Protein AF-A0A3B9UX60-F1 (afdb_monomer)

Nearest PDB structures (foldseek):
  8odt-assembly1_E  TM=1.789E-01  e=9.186E+00  Escherichia coli K-12

Solvent-accessible surface area (backbone atoms only — not comparable to full-atom values): 11419 Å² total; per-residue (Å²): 143,56,67,19,35,55,51,9,43,49,50,28,58,75,45,26,85,63,55,62,66,61,51,48,52,56,50,50,54,52,48,51,72,72,39,85,46,73,65,59,47,51,54,48,51,55,51,49,48,52,50,53,37,50,59,58,69,68,55,85,52,64,50,60,50,36,15,52,40,27,34,70,33,42,44,62,57,43,48,48,50,66,51,70,64,72,96,62,97,46,75,66,53,54,52,51,28,50,45,47,41,53,47,29,45,31,58,15,38,45,31,26,52,49,31,38,73,76,70,31,55,52,56,16,48,45,52,42,51,36,43,54,49,30,76,76,37,98,41,69,69,39,46,52,51,39,55,62,66,43,36,61,26,33,50,54,50,34,52,55,45,49,66,56,31,34,79,74,67,75,50,90,84,74,90,57,93,59,56,70,70,57,32,46,74,77,39,43,62,53,59,40,46,52,47,54,23,61,61,71,73,46,85,70,88,84,77,87,125

pLDDT: mean 83.33, std 12.86, range [29.92, 95.56]

Radius of gyration: 18.1 Å; Cα contacts (8 Å, |Δi|>4): 227; chains: 1; bounding box: 38×42×46 Å

Sequence (209 aa):
MAVGYIFGCLISIILWRFDREKVFYKFNRFIHKKLKSRLWIQCFYIALILIVAYLFYLMKYEELYNALTAFIVIEISNTERKALIPENPDKRHFYDSMSIISSALVYGFIGPLFYILVFNNGIAIAFTLIHYISHSNDFKIFNILEKYLSIVPTIIASIILYIIYIPRNKTIKIDFKGDFFTNMVSRHMLNVYILAAYIESVNFYYHVN

Foldseek 3Di:
DCVLLVLLLVVLVVVLVDDVLVVLLVVLVVLCVVDVDPVVSVVVLVVVLVVQLVVLVPDPDPSPSNSNLNNNQARQRNLLVVLVDDPDDDLQSPLVSLLSNLCCCLRRPQLLVVCCVPPRSSVSNSLNSLVSCVVNDVDPVSVVVNLVSSLVSLVVLLVVLLVLLCVQPVDNDFDQPPDPVVCSNPPVSSSNSSSSCSSVVHDSPPNDD

Structure (mmCIF, N/CA/C/O backbone):
data_AF-A0A3B9UX60-F1
#
_entry.id   AF-A0A3B9UX60-F1
#
loop_
_atom_site.group_PDB
_atom_site.id
_atom_site.type_symbol
_atom_site.label_atom_id
_atom_site.label_alt_id
_atom_site.label_comp_id
_atom_site.label_asym_id
_atom_site.label_entity_id
_atom_site.label_seq_id
_atom_site.pdbx_PDB_ins_code
_atom_site.Cartn_x
_atom_site.Cartn_y
_atom_site.Cartn_z
_atom_site.occupancy
_atom_site.B_iso_or_equiv
_atom_site.auth_seq_id
_atom_site.auth_comp_id
_atom_site.auth_asym_id
_atom_site.auth_atom_id
_atom_site.pdbx_PDB_model_num
ATOM 1 N N . MET A 1 1 ? -0.834 -24.883 6.049 1.00 61.53 1 MET A N 1
ATOM 2 C CA . MET A 1 1 ? -1.085 -23.560 6.650 1.00 61.53 1 MET A CA 1
ATOM 3 C C . MET A 1 1 ? -1.041 -22.496 5.561 1.00 61.53 1 MET A C 1
ATOM 5 O O . MET A 1 1 ? -0.073 -21.761 5.456 1.00 61.53 1 MET A O 1
ATOM 9 N N . ALA A 1 2 ? -2.024 -22.506 4.662 1.00 76.75 2 ALA A N 1
ATOM 10 C CA . ALA A 1 2 ? -2.056 -21.632 3.471 1.00 76.75 2 ALA A CA 1
ATOM 11 C C . ALA A 1 2 ? -3.429 -21.623 2.781 1.00 76.75 2 ALA A C 1
ATOM 13 O O . ALA A 1 2 ? -3.722 -20.748 1.967 1.00 76.75 2 ALA A O 1
ATOM 14 N N . VAL A 1 3 ? -4.269 -22.608 3.108 1.00 89.00 3 VAL A N 1
ATOM 15 C CA . VAL A 1 3 ? -5.586 -22.819 2.506 1.00 89.00 3 VAL A CA 1
ATOM 16 C C . VAL A 1 3 ? -6.480 -21.602 2.741 1.00 89.00 3 VAL A C 1
ATOM 18 O O . VAL A 1 3 ? -7.160 -21.159 1.821 1.00 89.00 3 VAL A O 1
ATOM 21 N N . GLY A 1 4 ? -6.401 -20.992 3.923 1.00 89.00 4 GLY A N 1
ATOM 22 C CA . GLY A 1 4 ? -7.081 -19.755 4.270 1.00 89.00 4 GLY A CA 1
ATOM 23 C C . GLY A 1 4 ? -6.749 -18.620 3.309 1.00 89.00 4 GLY A C 1
ATOM 24 O O . GLY A 1 4 ? -7.667 -18.046 2.735 1.00 89.00 4 GLY A O 1
ATOM 25 N N . TYR A 1 5 ? -5.467 -18.343 3.044 1.00 91.06 5 TYR A N 1
ATOM 26 C CA . TYR A 1 5 ? -5.081 -17.296 2.088 1.00 91.06 5 TYR A CA 1
ATOM 27 C C . TYR A 1 5 ? -5.647 -17.556 0.689 1.00 91.06 5 TYR A C 1
ATOM 29 O O . TYR A 1 5 ? -6.171 -16.636 0.066 1.00 91.06 5 TYR A O 1
ATOM 37 N N . ILE A 1 6 ? -5.607 -18.807 0.215 1.00 89.94 6 ILE A N 1
ATOM 38 C CA . ILE A 1 6 ? -6.176 -19.190 -1.087 1.00 89.94 6 ILE A CA 1
ATOM 39 C C . ILE A 1 6 ? -7.684 -18.913 -1.115 1.00 89.94 6 ILE A C 1
ATOM 41 O O . ILE A 1 6 ? -8.168 -18.277 -2.052 1.00 89.94 6 ILE A O 1
ATOM 45 N N . PHE A 1 7 ? -8.423 -19.328 -0.082 1.00 91.44 7 PHE A N 1
ATOM 46 C CA . PHE A 1 7 ? -9.858 -19.053 0.022 1.00 91.44 7 PHE A CA 1
ATOM 47 C C . PHE A 1 7 ? -10.157 -17.556 0.110 1.00 91.44 7 PHE A C 1
ATOM 49 O O . PHE A 1 7 ? -11.056 -17.078 -0.576 1.00 91.44 7 PHE A O 1
ATOM 56 N N . GLY A 1 8 ? -9.398 -16.798 0.901 1.00 88.81 8 GLY A N 1
ATOM 57 C CA . GLY A 1 8 ? -9.549 -15.347 1.009 1.00 88.81 8 GLY A CA 1
ATOM 58 C C . GLY A 1 8 ? -9.312 -14.633 -0.323 1.00 88.81 8 GLY A C 1
ATOM 59 O O . GLY A 1 8 ? -10.114 -13.786 -0.717 1.00 88.81 8 GLY A O 1
ATOM 60 N N . CYS A 1 9 ? -8.272 -15.028 -1.063 1.00 87.75 9 CYS A N 1
ATOM 61 C CA . CYS A 1 9 ? -8.005 -14.550 -2.420 1.00 87.75 9 CYS A CA 1
ATOM 62 C C . CYS A 1 9 ? -9.139 -14.909 -3.384 1.00 87.75 9 CYS A C 1
ATOM 64 O O . CYS A 1 9 ? -9.603 -14.052 -4.133 1.00 87.75 9 CYS A O 1
ATOM 66 N N . LEU A 1 10 ? -9.621 -16.153 -3.350 1.00 88.81 10 LEU A N 1
ATOM 67 C CA . LEU A 1 10 ? -10.728 -16.598 -4.193 1.00 88.81 10 LEU A CA 1
ATOM 68 C C . LEU A 1 10 ? -11.993 -15.776 -3.917 1.00 88.81 10 LEU A C 1
ATOM 70 O O . LEU A 1 10 ? -12.627 -15.294 -4.851 1.00 88.81 10 LEU A O 1
ATOM 74 N N . ILE A 1 11 ? -12.331 -15.559 -2.643 1.00 86.88 11 ILE A N 1
ATOM 75 C CA . ILE A 1 11 ? -13.466 -14.720 -2.240 1.00 86.88 11 ILE A CA 1
ATOM 76 C C . ILE A 1 11 ? -13.252 -13.274 -2.702 1.00 86.88 11 ILE A C 1
ATOM 78 O O . ILE A 1 11 ? -14.188 -12.663 -3.207 1.00 86.88 11 ILE A O 1
ATOM 82 N N . SER A 1 12 ? -12.035 -12.735 -2.588 1.00 84.25 12 SER A N 1
ATOM 83 C CA . SER A 1 12 ? -11.679 -11.398 -3.085 1.00 84.25 12 SER A CA 1
ATOM 84 C C . SER A 1 12 ? -11.917 -11.265 -4.596 1.00 84.25 12 SER A C 1
ATOM 86 O O . SER A 1 12 ? -12.507 -10.281 -5.044 1.00 84.25 12 SER A O 1
ATOM 88 N N . ILE A 1 13 ? -11.550 -12.286 -5.377 1.00 82.69 13 ILE A N 1
ATOM 89 C CA . ILE A 1 13 ? -11.780 -12.342 -6.828 1.00 82.69 13 ILE A CA 1
ATOM 90 C C . ILE A 1 13 ? -13.274 -12.496 -7.146 1.00 82.69 13 ILE A C 1
ATOM 92 O O . ILE A 1 13 ? -13.796 -11.778 -7.993 1.00 82.69 13 ILE A O 1
ATOM 96 N N . ILE A 1 14 ? -13.998 -13.382 -6.457 1.00 84.44 14 ILE A N 1
ATOM 97 C CA . ILE A 1 14 ? -15.450 -13.558 -6.651 1.00 84.44 14 ILE A CA 1
ATOM 98 C C . ILE A 1 14 ? -16.193 -12.254 -6.335 1.00 84.44 14 ILE A C 1
ATOM 100 O O . ILE A 1 14 ? -17.081 -11.832 -7.077 1.00 84.44 14 ILE A O 1
ATOM 104 N N . LEU A 1 15 ? -15.793 -11.578 -5.259 1.00 82.69 15 LEU A N 1
ATOM 105 C CA . LEU A 1 15 ? -16.338 -10.297 -4.824 1.00 82.69 15 LEU A CA 1
ATOM 106 C C . LEU A 1 15 ? -15.610 -9.103 -5.451 1.00 82.69 15 LEU A C 1
ATOM 108 O O . LEU A 1 15 ? -15.664 -8.009 -4.899 1.00 82.69 15 LEU A O 1
ATOM 112 N N . TRP A 1 16 ? -15.003 -9.253 -6.630 1.00 74.75 16 TRP A N 1
ATOM 113 C CA . TRP A 1 16 ? -14.285 -8.168 -7.310 1.00 74.75 16 TRP A CA 1
ATOM 114 C C . TRP A 1 16 ? -15.108 -6.898 -7.560 1.00 74.75 16 TRP A C 1
ATOM 116 O O . TRP A 1 16 ? -14.558 -5.811 -7.705 1.00 74.75 16 TRP A O 1
ATOM 126 N N . ARG A 1 17 ? -16.442 -7.011 -7.610 1.00 72.56 17 ARG A N 1
ATOM 127 C CA . ARG A 1 17 ? -17.349 -5.858 -7.741 1.00 72.56 17 ARG A CA 1
ATOM 128 C C . ARG A 1 17 ? -17.489 -5.046 -6.449 1.00 72.56 17 ARG A C 1
ATOM 130 O O . ARG A 1 17 ? -18.041 -3.945 -6.491 1.00 72.56 17 ARG A O 1
ATOM 137 N N . PHE A 1 18 ? -17.054 -5.583 -5.313 1.00 80.12 18 PHE A N 1
ATOM 138 C CA . PHE A 1 18 ? -17.120 -4.928 -4.016 1.00 80.12 18 PHE A CA 1
ATOM 139 C C . PHE A 1 18 ? -15.963 -3.936 -3.861 1.00 80.12 18 PHE A C 1
ATOM 141 O O . PHE A 1 18 ? -14.803 -4.323 -3.770 1.00 80.12 18 PHE A O 1
ATOM 148 N N . ASP A 1 19 ? -16.292 -2.644 -3.865 1.00 79.25 19 ASP A N 1
ATOM 149 C CA . ASP A 1 19 ? -15.326 -1.537 -3.801 1.00 79.25 19 ASP A CA 1
ATOM 150 C C . ASP A 1 19 ? -15.033 -1.166 -2.350 1.00 79.25 19 ASP A C 1
ATOM 152 O O . ASP A 1 19 ? -15.795 -0.423 -1.718 1.00 79.25 19 ASP A O 1
ATOM 156 N N . ARG A 1 20 ? -13.950 -1.738 -1.809 1.00 81.69 20 ARG A N 1
ATOM 157 C CA . ARG A 1 20 ? -13.534 -1.552 -0.411 1.00 81.69 20 ARG A CA 1
ATOM 158 C C . ARG A 1 20 ? -13.110 -0.120 -0.165 1.00 81.69 20 ARG A C 1
ATOM 160 O O . ARG A 1 20 ? -13.480 0.460 0.853 1.00 81.69 20 ARG A O 1
ATOM 167 N N . GLU A 1 21 ? -12.435 0.473 -1.138 1.00 80.88 21 GLU A N 1
ATOM 168 C CA . GLU A 1 21 ? -12.058 1.877 -1.129 1.00 80.88 21 GLU A CA 1
ATOM 169 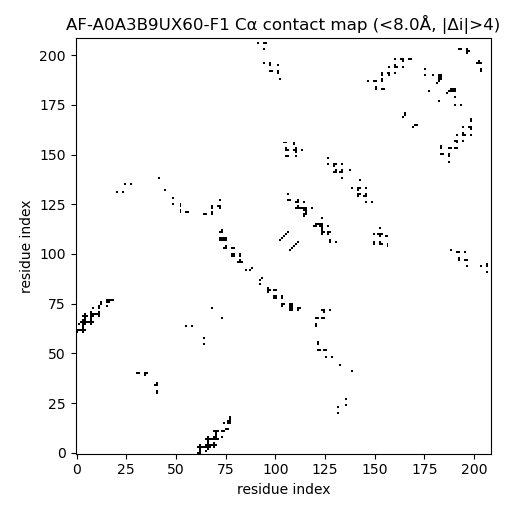C C . GLU A 1 21 ? -13.301 2.777 -1.021 1.00 80.88 21 GLU A C 1
ATOM 171 O O . GLU A 1 21 ? -13.386 3.645 -0.153 1.00 80.88 21 GLU A O 1
ATOM 176 N N . LYS A 1 22 ? -14.353 2.517 -1.809 1.00 83.81 22 LYS A N 1
ATOM 177 C CA . LYS A 1 22 ? -15.630 3.251 -1.718 1.00 83.81 22 LYS A CA 1
ATOM 178 C C . LYS A 1 22 ? -16.332 3.053 -0.375 1.00 83.81 22 LYS A C 1
ATOM 180 O O . LYS A 1 22 ? -16.979 3.983 0.118 1.00 83.81 22 LYS A O 1
ATOM 185 N N . VAL A 1 23 ? -16.244 1.863 0.217 1.00 88.12 23 VAL A N 1
ATOM 186 C CA . VAL A 1 23 ? -16.743 1.608 1.578 1.00 88.12 23 VAL A CA 1
ATOM 187 C C . VAL A 1 23 ? -15.959 2.443 2.590 1.00 88.12 23 VAL A C 1
ATOM 189 O O . VAL A 1 23 ? -16.576 3.133 3.407 1.00 88.12 23 VAL A O 1
ATOM 192 N N . PHE A 1 24 ? -14.631 2.472 2.480 1.00 89.12 24 PHE A N 1
ATOM 193 C CA . PHE A 1 24 ? -13.769 3.296 3.317 1.00 89.12 24 PHE A CA 1
ATOM 194 C C . PHE A 1 24 ? -14.080 4.790 3.161 1.00 89.12 24 PHE A C 1
ATOM 196 O O . PHE A 1 24 ? -14.263 5.477 4.161 1.00 89.12 24 PHE A O 1
ATOM 203 N N . TYR A 1 25 ? -14.266 5.300 1.942 1.00 87.38 25 TYR A N 1
ATOM 204 C CA . TYR A 1 25 ? -14.642 6.698 1.703 1.00 87.38 25 TYR A CA 1
ATOM 205 C C . TYR A 1 25 ? -15.967 7.084 2.364 1.00 87.38 25 TYR A C 1
ATOM 207 O O . TYR A 1 25 ? -16.085 8.160 2.961 1.00 87.38 25 TYR A O 1
ATOM 215 N N . LYS A 1 26 ? -16.982 6.213 2.285 1.00 90.38 26 LYS A N 1
ATOM 216 C CA . LYS A 1 26 ? -18.266 6.437 2.968 1.00 90.38 26 LYS A CA 1
ATOM 217 C C . LYS A 1 26 ? -18.080 6.502 4.483 1.00 90.38 26 LYS A C 1
ATOM 219 O O . LYS A 1 26 ? -18.645 7.393 5.121 1.00 90.38 26 LYS A O 1
ATOM 224 N N . PHE A 1 27 ? -17.279 5.595 5.035 1.00 92.00 27 PHE A N 1
ATOM 225 C CA . PHE A 1 27 ? -16.933 5.585 6.451 1.00 92.00 27 PHE A CA 1
ATOM 226 C C . PHE A 1 27 ? -16.162 6.851 6.854 1.00 92.00 27 PHE A C 1
ATOM 228 O O . PHE A 1 27 ? -16.582 7.547 7.776 1.00 92.00 27 PHE A O 1
ATOM 235 N N . ASN A 1 28 ? -15.128 7.238 6.103 1.00 92.12 28 ASN A N 1
ATOM 236 C CA . ASN A 1 28 ? -14.344 8.451 6.339 1.00 92.12 28 ASN A CA 1
ATOM 237 C C . ASN A 1 28 ? -15.240 9.697 6.372 1.00 92.12 28 ASN A C 1
ATOM 239 O O . ASN A 1 28 ? -15.191 10.486 7.315 1.00 92.12 28 ASN A O 1
ATOM 243 N N . ARG A 1 29 ? -16.150 9.841 5.402 1.00 91.44 29 ARG A N 1
ATOM 244 C CA . ARG A 1 29 ? -17.108 10.957 5.374 1.00 91.44 29 ARG A CA 1
ATOM 245 C C . ARG A 1 29 ? -18.014 10.977 6.606 1.00 91.44 29 ARG A C 1
ATOM 247 O O . ARG A 1 29 ? -18.358 12.055 7.089 1.00 91.44 29 ARG A O 1
ATOM 254 N N . PHE A 1 30 ? -18.432 9.817 7.108 1.00 93.75 30 PHE A N 1
ATOM 255 C CA . PHE A 1 30 ? -19.206 9.734 8.347 1.00 93.75 30 PHE A CA 1
ATOM 256 C C . PHE A 1 30 ? -18.386 10.203 9.557 1.00 93.75 30 PHE A C 1
ATOM 258 O O . PHE A 1 30 ? -18.887 11.000 10.351 1.00 93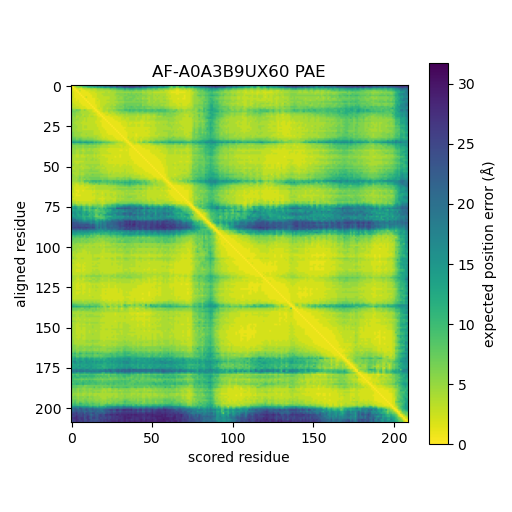.75 30 PHE A O 1
ATOM 265 N N . ILE A 1 31 ? -17.118 9.794 9.656 1.00 92.94 31 ILE A N 1
ATOM 266 C CA . ILE A 1 31 ? -16.214 10.224 10.730 1.00 92.94 31 ILE A CA 1
ATOM 267 C C . ILE A 1 31 ? -15.990 11.737 10.696 1.00 92.94 31 ILE A C 1
ATOM 269 O O . ILE A 1 31 ? -16.180 12.382 11.721 1.00 92.94 31 ILE A O 1
ATOM 273 N N . HIS A 1 32 ? -15.707 12.332 9.534 1.00 91.75 32 HIS A N 1
ATOM 274 C CA . HIS A 1 32 ? -15.551 13.793 9.392 1.00 91.75 32 HIS A CA 1
ATOM 275 C C . HIS A 1 32 ? -16.820 14.580 9.739 1.00 91.75 32 HIS A C 1
ATOM 277 O O . HIS A 1 32 ? -16.749 15.701 10.234 1.00 91.75 32 HIS A O 1
ATOM 283 N N . LYS A 1 33 ? -18.008 14.004 9.519 1.00 92.12 33 LYS A N 1
ATOM 284 C CA . LYS A 1 33 ? -19.267 14.627 9.963 1.00 92.12 33 LYS A CA 1
ATOM 285 C C . LYS A 1 33 ? -19.407 14.634 11.486 1.00 92.12 33 LYS A C 1
ATOM 287 O O . LYS A 1 33 ? -20.045 15.535 12.026 1.00 92.12 33 LYS A O 1
ATOM 292 N N . LYS A 1 34 ? -18.872 13.620 12.170 1.00 94.25 34 LYS A N 1
ATOM 293 C CA . LYS A 1 34 ? -18.969 13.466 13.630 1.00 94.25 34 LYS A CA 1
ATOM 294 C C . LYS A 1 34 ? -17.839 14.182 14.367 1.00 94.25 34 LYS A C 1
ATOM 296 O O . LYS A 1 34 ? -18.085 14.809 15.391 1.00 94.25 34 LYS A O 1
ATOM 301 N N . LEU A 1 35 ? -16.625 14.117 13.835 1.00 91.31 35 LEU A N 1
ATOM 302 C CA . LEU A 1 35 ? -15.418 14.707 14.396 1.00 91.31 35 LEU A CA 1
ATOM 303 C C . LEU A 1 35 ? -15.004 15.894 13.529 1.00 91.31 35 LEU A C 1
ATOM 305 O O . LEU A 1 35 ? -14.582 15.720 12.395 1.00 91.31 35 LEU A O 1
ATOM 309 N N . LYS A 1 36 ? -15.114 17.111 14.068 1.00 83.81 36 LYS A N 1
ATOM 310 C CA . LYS A 1 36 ? -14.789 18.339 13.320 1.00 83.81 36 LYS A CA 1
ATOM 311 C C . LYS A 1 36 ? -13.295 18.680 13.314 1.00 83.81 36 LYS A C 1
ATOM 313 O O . LYS A 1 36 ? -12.842 19.421 12.450 1.00 83.81 36 LYS A O 1
ATOM 318 N N . SER A 1 37 ? -12.529 18.179 14.286 1.00 91.94 37 SER A N 1
ATOM 319 C CA . SER A 1 37 ? -11.097 18.483 14.395 1.00 91.94 37 SER A CA 1
ATOM 320 C C . SER A 1 37 ? -10.248 17.445 13.677 1.00 91.94 37 SER A C 1
ATOM 322 O O . SER A 1 37 ? -10.365 16.247 13.938 1.00 91.94 37 SER A O 1
ATOM 324 N N . ARG A 1 38 ? -9.301 17.929 12.870 1.00 89.31 38 ARG A N 1
ATOM 325 C CA . ARG A 1 38 ? -8.276 17.116 12.202 1.00 89.31 38 ARG A CA 1
ATOM 326 C C . ARG A 1 38 ? -7.488 16.237 13.177 1.00 89.31 38 ARG A C 1
ATOM 328 O O . ARG A 1 38 ? -7.186 15.097 12.842 1.00 89.31 38 ARG A O 1
ATOM 335 N N . LEU A 1 39 ? -7.186 16.744 14.374 1.00 90.69 39 LEU A N 1
ATOM 336 C CA . LEU A 1 39 ? -6.442 15.994 15.389 1.00 90.69 39 LEU A CA 1
ATOM 337 C C . LEU A 1 39 ? -7.276 14.831 15.945 1.00 90.69 39 LEU A C 1
ATOM 339 O O . LEU A 1 39 ? -6.793 13.706 15.997 1.00 90.69 39 LEU A O 1
ATOM 343 N N . TRP A 1 40 ? -8.555 15.070 16.255 1.00 92.88 40 TRP A N 1
ATOM 344 C CA . TRP A 1 40 ? -9.464 14.022 16.734 1.00 92.88 40 TRP A CA 1
ATOM 345 C C . TRP A 1 40 ? -9.672 12.910 15.701 1.00 92.88 40 TRP A C 1
ATOM 347 O O . TRP A 1 40 ? -9.717 11.739 16.070 1.00 92.88 40 TRP A O 1
ATOM 357 N N . ILE A 1 41 ? -9.741 13.252 14.411 1.00 93.25 41 ILE A N 1
ATOM 358 C CA . ILE A 1 41 ? -9.850 12.257 13.336 1.00 93.25 41 ILE A CA 1
ATOM 359 C C . ILE A 1 41 ? -8.572 11.406 13.241 1.00 93.25 41 ILE A C 1
ATOM 361 O O . ILE A 1 41 ? -8.657 10.190 13.093 1.00 93.25 41 ILE A O 1
ATOM 365 N N . GLN A 1 42 ? -7.385 12.010 13.367 1.00 93.38 42 GLN A N 1
ATOM 366 C CA . GLN A 1 42 ? -6.127 11.252 13.378 1.00 93.38 42 GLN A CA 1
ATOM 367 C C . GLN A 1 42 ? -6.036 10.311 14.581 1.00 93.38 42 GLN A C 1
ATOM 369 O O . GLN A 1 42 ? -5.734 9.133 14.403 1.00 93.38 42 GLN A O 1
ATOM 374 N N . CYS A 1 43 ? -6.354 10.795 15.787 1.00 93.06 43 CYS A N 1
ATOM 375 C CA . CYS A 1 43 ? -6.399 9.958 16.987 1.00 93.06 43 CYS A CA 1
ATOM 376 C C . CYS A 1 43 ? -7.390 8.799 16.832 1.00 93.06 43 CYS A C 1
ATOM 378 O O . CYS A 1 43 ? -7.072 7.671 17.203 1.00 93.06 43 CYS A O 1
ATOM 380 N N . PHE A 1 44 ? -8.558 9.056 16.234 1.00 94.81 44 PHE A N 1
ATOM 381 C CA . PHE A 1 44 ? -9.538 8.019 15.927 1.00 94.81 44 PHE A CA 1
ATOM 382 C C . PHE A 1 44 ? -8.959 6.939 15.005 1.00 94.81 44 PHE A C 1
ATOM 384 O O . PHE A 1 44 ? -9.104 5.756 15.295 1.00 94.81 44 PHE A O 1
ATOM 391 N N . TYR A 1 45 ? -8.265 7.321 13.931 1.00 95.00 45 TYR A N 1
ATOM 392 C CA . TYR A 1 45 ? -7.667 6.353 13.010 1.00 95.00 45 TYR A CA 1
ATOM 393 C C . TYR A 1 45 ? -6.520 5.550 13.626 1.00 95.00 45 TYR A C 1
ATOM 395 O O . TYR A 1 45 ? -6.430 4.349 13.386 1.00 95.00 45 TYR A O 1
ATOM 403 N N . ILE A 1 46 ? -5.682 6.177 14.455 1.00 93.88 46 ILE A N 1
ATOM 404 C CA . ILE A 1 46 ? -4.640 5.463 15.207 1.00 93.88 46 ILE A CA 1
ATOM 405 C C . ILE A 1 46 ? -5.288 4.428 16.134 1.00 93.88 46 ILE A C 1
ATOM 407 O O . ILE A 1 46 ? -4.901 3.261 16.118 1.00 93.88 46 ILE A O 1
ATOM 411 N N . ALA A 1 47 ? -6.316 4.826 16.890 1.00 94.69 47 ALA A N 1
ATOM 412 C CA . ALA A 1 47 ? -7.049 3.914 17.761 1.00 94.69 47 ALA A CA 1
ATOM 413 C C . ALA A 1 47 ? -7.718 2.779 16.968 1.00 94.69 47 ALA A C 1
ATOM 415 O O . ALA A 1 47 ? -7.642 1.625 17.379 1.00 94.69 47 ALA A O 1
ATOM 416 N N . LEU A 1 48 ? -8.316 3.081 15.811 1.00 93.88 48 LEU A N 1
ATOM 417 C CA . LEU A 1 48 ? -8.932 2.087 14.934 1.00 93.88 48 LEU A CA 1
ATOM 418 C C . LEU A 1 48 ? -7.919 1.032 14.477 1.00 93.88 48 LEU A C 1
ATOM 420 O O . LEU A 1 48 ? -8.208 -0.156 14.580 1.00 93.88 48 LEU A O 1
ATOM 424 N N . ILE A 1 49 ? -6.735 1.445 14.013 1.00 93.38 49 ILE A N 1
ATOM 425 C CA . ILE A 1 49 ? -5.679 0.515 13.584 1.00 93.38 49 ILE A CA 1
ATOM 426 C C . ILE A 1 49 ? -5.259 -0.395 14.745 1.00 93.38 49 ILE A C 1
ATOM 428 O O . ILE A 1 49 ? -5.164 -1.607 14.561 1.00 93.38 49 ILE A O 1
ATOM 432 N N . LEU A 1 50 ? -5.058 0.163 15.944 1.00 91.62 50 LEU A N 1
ATOM 433 C CA . LEU A 1 50 ? -4.677 -0.611 17.130 1.00 91.62 50 LEU A CA 1
ATOM 434 C C . LEU A 1 50 ? -5.766 -1.605 17.551 1.00 91.62 50 LEU A C 1
ATOM 436 O O . LEU A 1 50 ? -5.457 -2.756 17.853 1.00 91.62 50 LEU A O 1
ATOM 440 N N . ILE A 1 51 ? -7.036 -1.190 17.532 1.00 92.62 51 ILE A N 1
ATOM 441 C CA . ILE A 1 51 ? -8.176 -2.062 17.845 1.00 92.62 51 ILE A CA 1
ATOM 442 C C . ILE A 1 51 ? -8.265 -3.199 16.830 1.00 92.62 51 ILE A C 1
ATOM 444 O O . ILE A 1 51 ? -8.406 -4.351 17.227 1.00 92.62 51 ILE A O 1
ATOM 448 N N . VAL A 1 52 ? -8.157 -2.902 15.533 1.00 90.75 52 VAL A N 1
ATOM 449 C CA . VAL A 1 52 ? -8.186 -3.925 14.480 1.00 90.75 52 VAL A CA 1
ATOM 450 C C . VAL A 1 52 ? -7.035 -4.910 14.674 1.00 90.75 52 VAL A C 1
ATOM 452 O O . VAL A 1 52 ? -7.278 -6.113 14.732 1.00 90.75 52 VAL A O 1
ATOM 455 N N . ALA A 1 53 ? -5.807 -4.423 14.864 1.00 86.12 53 ALA A N 1
ATOM 456 C CA . ALA A 1 53 ? -4.651 -5.278 15.124 1.00 86.12 53 ALA A CA 1
ATOM 457 C C . ALA A 1 53 ? -4.856 -6.174 16.360 1.00 86.12 53 ALA A C 1
ATOM 459 O O . ALA A 1 53 ? -4.553 -7.366 16.315 1.00 86.12 53 ALA A O 1
ATOM 460 N N . TYR A 1 54 ? -5.431 -5.632 17.438 1.00 86.88 54 TYR A N 1
ATOM 461 C CA . TYR A 1 54 ? -5.738 -6.389 18.650 1.00 86.88 54 TYR A CA 1
ATOM 462 C C . TYR A 1 54 ? -6.828 -7.450 18.433 1.00 86.88 54 TYR A C 1
ATOM 464 O O . TYR A 1 54 ? -6.665 -8.588 18.866 1.00 86.88 54 TYR A O 1
ATOM 472 N N . LEU A 1 55 ? -7.914 -7.126 17.723 1.00 88.19 55 LEU A N 1
ATOM 473 C CA . LEU A 1 55 ? -8.968 -8.095 17.394 1.00 88.19 55 LEU A CA 1
ATOM 474 C C . LEU A 1 55 ? -8.418 -9.271 16.584 1.00 88.19 55 LEU A C 1
ATOM 476 O O . LEU A 1 55 ? -8.765 -10.419 16.854 1.00 88.19 55 LEU A O 1
ATOM 480 N N . PHE A 1 56 ? -7.530 -8.991 15.631 1.00 83.06 56 PHE A N 1
ATOM 481 C CA . PHE A 1 56 ? -6.866 -10.024 14.844 1.00 83.06 56 PHE A CA 1
ATOM 482 C C . PHE A 1 56 ? -5.880 -10.857 15.672 1.00 83.06 56 PHE A C 1
ATOM 484 O O . PHE A 1 56 ? -5.831 -12.071 15.502 1.00 83.06 56 PHE A O 1
ATOM 491 N N . TYR A 1 57 ? -5.166 -10.250 16.624 1.00 81.31 57 TYR A N 1
ATOM 492 C CA . TYR A 1 57 ? -4.316 -10.975 17.575 1.00 81.31 57 TYR A CA 1
ATOM 493 C C . TYR A 1 57 ? -5.101 -11.976 18.444 1.00 81.31 57 TYR A C 1
ATOM 495 O O . TYR A 1 57 ? -4.581 -13.031 18.796 1.00 81.31 57 TYR A O 1
ATOM 503 N N . LEU A 1 58 ? -6.365 -11.686 18.768 1.00 86.50 58 LEU A N 1
ATOM 504 C CA . LEU A 1 58 ? -7.217 -12.581 19.562 1.00 86.50 58 LEU A CA 1
ATOM 505 C C . LEU A 1 58 ? -7.770 -13.785 18.777 1.00 86.50 58 LEU A C 1
ATOM 507 O O . LEU A 1 58 ? -8.356 -14.692 19.380 1.00 86.50 58 LEU A O 1
ATOM 511 N N . MET A 1 59 ? -7.628 -13.818 17.449 1.00 85.00 59 MET A N 1
ATOM 512 C CA . MET A 1 59 ? -8.174 -14.901 16.633 1.00 85.00 59 MET A CA 1
ATOM 513 C C . MET A 1 59 ? -7.382 -16.197 16.823 1.00 85.00 59 MET A C 1
ATOM 515 O O . MET A 1 59 ? -6.240 -16.316 16.399 1.00 85.00 59 MET A O 1
ATOM 519 N N . LYS A 1 60 ? -8.029 -17.209 17.410 1.00 79.81 60 LYS A N 1
ATOM 520 C CA . LYS A 1 60 ? -7.420 -18.530 17.648 1.00 79.81 60 LYS A CA 1
ATOM 521 C C . LYS A 1 60 ? -7.341 -19.419 16.401 1.00 79.81 60 LYS A C 1
ATOM 523 O O . LYS A 1 60 ? -6.546 -20.349 16.368 1.00 79.81 60 LYS A O 1
ATOM 528 N N . TYR A 1 61 ? -8.191 -19.174 15.403 1.00 86.12 61 TYR A N 1
ATOM 529 C CA . TYR A 1 61 ? -8.272 -19.997 14.194 1.00 86.12 61 TYR A CA 1
ATOM 530 C C . TYR A 1 61 ? -7.394 -19.415 13.084 1.00 86.12 61 TYR A C 1
ATOM 532 O O . TYR A 1 61 ? -7.820 -18.510 12.365 1.00 86.12 61 TYR A O 1
ATOM 540 N N . GLU A 1 62 ? -6.186 -19.958 12.930 1.00 86.56 62 GLU A N 1
ATOM 541 C CA . GLU A 1 62 ? -5.171 -19.448 11.996 1.00 86.56 62 GLU A CA 1
ATOM 542 C C . GLU A 1 62 ? -5.648 -19.403 10.536 1.00 86.56 62 GLU A C 1
ATOM 544 O O . GLU A 1 62 ? -5.430 -18.414 9.845 1.00 86.56 62 GLU A O 1
ATOM 549 N N . GLU A 1 63 ? -6.363 -20.423 10.052 1.00 90.75 63 GLU A N 1
ATOM 550 C CA . GLU A 1 63 ? -6.820 -20.436 8.652 1.00 90.75 63 GLU A CA 1
ATOM 551 C C . GLU A 1 63 ? -7.956 -19.433 8.391 1.00 90.75 63 GLU A C 1
ATOM 553 O O . GLU A 1 63 ? -8.006 -18.821 7.324 1.00 90.75 63 GLU A O 1
ATOM 558 N N . LEU A 1 64 ? -8.834 -19.193 9.373 1.00 88.56 64 LEU A N 1
ATOM 559 C CA . LEU A 1 64 ? -9.850 -18.141 9.269 1.00 88.56 64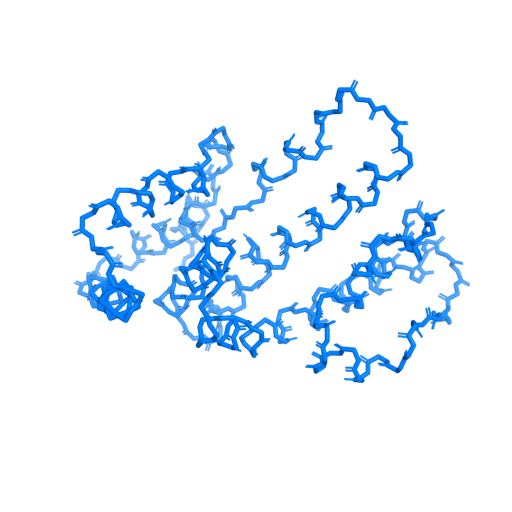 LEU A CA 1
ATOM 560 C C . LEU A 1 64 ? -9.195 -16.757 9.277 1.00 88.56 64 LEU A C 1
ATOM 562 O O . LEU A 1 64 ? -9.587 -15.883 8.506 1.00 88.56 64 LEU A O 1
ATOM 566 N N . TYR A 1 65 ? -8.183 -16.572 10.124 1.00 88.81 65 TYR A N 1
ATOM 567 C CA . TYR A 1 65 ? -7.385 -15.354 10.159 1.00 88.81 65 TYR A CA 1
ATOM 568 C C . TYR A 1 65 ? -6.728 -15.087 8.800 1.00 88.81 65 TYR A C 1
ATOM 570 O O . TYR A 1 65 ? -6.928 -14.019 8.228 1.00 88.81 65 TYR A O 1
ATOM 578 N N . ASN A 1 66 ? -6.047 -16.084 8.236 1.00 91.94 66 ASN A N 1
ATOM 579 C CA . ASN A 1 66 ? -5.409 -16.000 6.923 1.00 91.94 66 ASN A CA 1
ATOM 580 C C . ASN A 1 66 ? -6.412 -15.678 5.806 1.00 91.94 66 ASN A C 1
ATOM 582 O O . ASN A 1 66 ? -6.134 -14.837 4.949 1.00 91.94 66 ASN A O 1
ATOM 586 N N . ALA A 1 67 ? -7.596 -16.299 5.835 1.00 91.75 67 ALA A N 1
ATOM 587 C CA . ALA A 1 67 ? -8.656 -16.037 4.865 1.00 91.75 67 ALA A CA 1
ATOM 588 C C . ALA A 1 67 ? -9.199 -14.611 4.951 1.00 91.75 67 ALA A C 1
ATOM 590 O O . ALA A 1 67 ? -9.319 -13.942 3.925 1.00 91.75 67 ALA A O 1
ATOM 591 N N . LEU A 1 68 ? -9.491 -14.122 6.157 1.00 89.81 68 LEU A N 1
ATOM 592 C CA . LEU A 1 68 ? -9.958 -12.750 6.351 1.00 89.81 68 LEU A CA 1
ATOM 593 C C . LEU A 1 68 ? -8.895 -11.738 5.944 1.00 89.81 68 LEU A C 1
ATOM 595 O O . LEU A 1 68 ? -9.218 -10.761 5.272 1.00 89.81 68 LEU A O 1
ATOM 599 N N . THR A 1 69 ? -7.635 -11.978 6.304 1.00 90.38 69 THR A N 1
ATOM 600 C CA . THR A 1 69 ? -6.534 -11.111 5.896 1.00 90.38 69 THR A CA 1
ATOM 601 C C . THR A 1 69 ? -6.436 -11.050 4.382 1.00 90.38 69 THR A C 1
ATOM 603 O O . THR A 1 69 ? -6.585 -9.957 3.849 1.00 90.38 69 THR A O 1
ATOM 606 N N . ALA A 1 70 ? -6.275 -12.182 3.685 1.00 90.62 70 ALA A N 1
ATOM 607 C CA . ALA A 1 70 ? -6.215 -12.202 2.220 1.00 90.62 70 ALA A CA 1
ATOM 608 C C . ALA A 1 70 ? -7.427 -11.515 1.585 1.00 90.62 70 ALA A C 1
ATOM 610 O O . ALA A 1 70 ? -7.264 -10.701 0.680 1.00 90.62 70 ALA A O 1
ATOM 611 N N . PHE A 1 71 ? -8.634 -11.787 2.086 1.00 89.19 71 PHE A N 1
ATOM 612 C CA . PHE A 1 71 ? -9.845 -11.155 1.578 1.00 89.19 71 PHE A CA 1
ATOM 613 C C . PHE A 1 71 ? -9.824 -9.629 1.722 1.00 89.19 71 PHE A C 1
ATOM 615 O O . PHE A 1 71 ? -10.247 -8.937 0.804 1.00 89.19 71 PHE A O 1
ATOM 622 N N . ILE A 1 72 ? -9.351 -9.099 2.852 1.00 86.94 72 ILE A N 1
ATOM 623 C CA . ILE A 1 72 ? -9.332 -7.655 3.119 1.00 86.94 72 ILE A CA 1
ATOM 624 C C . ILE A 1 72 ? -8.221 -6.971 2.325 1.00 86.94 72 ILE A C 1
ATOM 626 O O . ILE A 1 72 ? -8.475 -5.960 1.671 1.00 86.94 72 ILE A O 1
ATOM 630 N N . VAL A 1 73 ? -7.001 -7.506 2.401 1.00 87.25 73 VAL A N 1
ATOM 631 C CA . VAL A 1 73 ? -5.794 -6.781 1.986 1.00 87.25 73 VAL A CA 1
ATOM 632 C C . VAL A 1 73 ? -5.427 -7.001 0.523 1.00 87.25 73 VAL A C 1
ATOM 634 O O . VAL A 1 73 ? -4.801 -6.127 -0.066 1.00 87.25 73 VAL A O 1
ATOM 637 N N . ILE A 1 74 ? -5.811 -8.135 -0.076 1.00 84.94 74 ILE A N 1
ATOM 638 C CA . ILE A 1 74 ? -5.515 -8.420 -1.484 1.00 84.94 74 ILE A CA 1
ATOM 639 C C . ILE A 1 74 ? -6.654 -7.874 -2.346 1.00 84.94 74 ILE A C 1
ATOM 641 O O . ILE A 1 74 ? -7.760 -8.420 -2.346 1.00 84.94 74 ILE A O 1
ATOM 645 N N . GLU A 1 75 ? -6.400 -6.789 -3.072 1.00 75.38 75 GLU A N 1
ATOM 646 C CA . GLU A 1 75 ? -7.359 -6.073 -3.921 1.00 75.38 75 GLU A CA 1
ATOM 647 C C . GLU A 1 75 ? -6.740 -5.762 -5.294 1.00 75.38 75 GLU A C 1
ATOM 649 O O . GLU A 1 75 ? -6.216 -4.679 -5.531 1.00 75.38 75 GLU A O 1
ATOM 654 N N . ILE A 1 76 ? -6.794 -6.733 -6.214 1.00 62.94 76 ILE A N 1
ATOM 655 C CA . ILE A 1 76 ? -6.308 -6.559 -7.599 1.00 62.94 76 ILE A CA 1
ATOM 656 C C . ILE A 1 76 ? -7.444 -6.095 -8.530 1.00 62.94 76 ILE A C 1
ATOM 658 O O . ILE A 1 76 ? -7.282 -5.223 -9.378 1.00 62.94 76 ILE A O 1
ATOM 662 N N . SER A 1 77 ? -8.637 -6.652 -8.348 1.00 57.44 77 SER A N 1
ATOM 663 C CA . SER A 1 77 ? -9.650 -6.741 -9.403 1.00 57.44 77 SER A CA 1
ATOM 664 C C . SER A 1 77 ? -10.555 -5.513 -9.568 1.00 57.44 77 SER A C 1
ATOM 666 O O . SER A 1 77 ? -11.095 -5.279 -10.651 1.00 57.44 77 SER A O 1
ATOM 668 N N . ASN A 1 78 ? -10.744 -4.702 -8.525 1.00 59.38 78 ASN A N 1
ATOM 669 C CA . ASN A 1 78 ? -11.634 -3.540 -8.609 1.00 59.38 78 ASN A CA 1
ATOM 670 C C . ASN A 1 78 ? -10.942 -2.312 -9.213 1.00 59.38 78 ASN A C 1
ATOM 672 O O . ASN A 1 78 ? -11.542 -1.534 -9.956 1.00 59.38 78 ASN A O 1
ATOM 676 N N . THR A 1 79 ? -9.651 -2.167 -8.939 1.00 58.53 79 THR A N 1
ATOM 677 C CA . THR A 1 79 ? -8.841 -1.058 -9.439 1.00 58.53 79 THR A CA 1
ATOM 678 C C . THR A 1 79 ? -8.522 -1.230 -10.927 1.00 58.53 79 THR A C 1
ATOM 680 O O . THR A 1 79 ? -8.612 -0.264 -11.681 1.00 58.53 79 THR A O 1
ATOM 683 N N . GLU A 1 80 ? -8.302 -2.468 -11.389 1.00 56.75 80 GLU A N 1
ATOM 684 C CA . GLU A 1 80 ? -8.243 -2.806 -12.822 1.00 56.75 80 GLU A CA 1
ATOM 685 C C . GLU A 1 80 ? -9.544 -2.442 -13.552 1.00 56.75 80 GLU A C 1
ATOM 687 O O . GLU A 1 80 ? -9.517 -1.857 -14.632 1.00 56.75 80 GLU A O 1
ATOM 692 N N . ARG A 1 81 ? -10.711 -2.692 -12.944 1.00 54.62 81 ARG A N 1
ATOM 693 C CA . ARG A 1 81 ? -12.002 -2.296 -13.524 1.00 54.62 81 ARG A CA 1
ATOM 694 C C . ARG A 1 81 ? -12.139 -0.778 -13.672 1.00 54.62 81 ARG A C 1
ATOM 696 O O . ARG A 1 81 ? -12.668 -0.331 -14.686 1.00 54.62 81 ARG A O 1
ATOM 703 N N . LYS A 1 82 ? -11.690 0.010 -12.687 1.00 59.25 82 LYS A N 1
ATOM 704 C CA . LYS A 1 82 ? -11.703 1.485 -12.765 1.00 59.25 82 LYS A CA 1
ATOM 705 C C . LYS A 1 82 ? -10.828 1.998 -13.920 1.00 59.25 82 LYS A C 1
ATOM 707 O O . LYS A 1 82 ? -11.173 3.011 -14.514 1.00 59.25 82 LYS A O 1
ATOM 712 N N . ALA A 1 83 ? -9.765 1.274 -14.275 1.00 56.06 8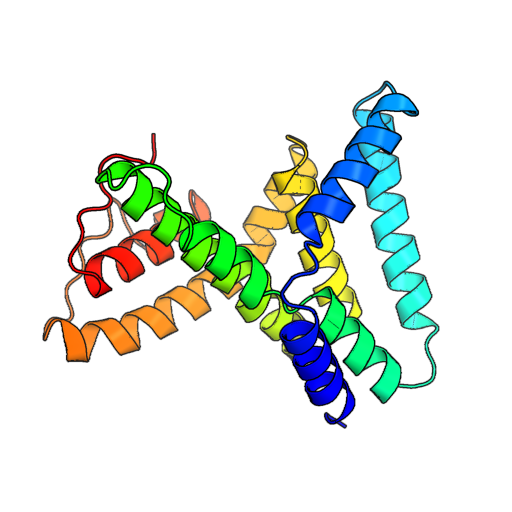3 ALA A N 1
ATOM 713 C CA . ALA A 1 83 ? -8.919 1.572 -15.432 1.00 56.06 83 ALA A CA 1
ATOM 714 C C . ALA A 1 83 ? -9.528 1.136 -16.787 1.00 56.06 83 ALA A C 1
ATOM 716 O O . ALA A 1 83 ? -9.167 1.681 -17.826 1.00 56.06 83 ALA A O 1
ATOM 717 N N . LEU A 1 84 ? -10.465 0.178 -16.796 1.00 52.94 84 LEU A N 1
ATOM 718 C CA . LEU A 1 84 ? -11.074 -0.386 -18.014 1.00 52.94 84 LEU A CA 1
ATOM 719 C C . LEU A 1 84 ? -12.340 0.340 -18.508 1.00 52.94 84 LEU A C 1
ATOM 721 O O . LEU A 1 84 ? -12.857 -0.026 -19.562 1.00 52.94 84 LEU A O 1
ATOM 725 N N . ILE A 1 85 ? -12.862 1.340 -17.787 1.00 53.12 85 ILE A N 1
ATOM 726 C CA . ILE A 1 85 ? -14.072 2.089 -18.184 1.00 53.12 85 ILE A CA 1
ATOM 727 C C . ILE A 1 85 ? -13.683 3.516 -18.614 1.00 53.12 85 ILE A C 1
ATOM 729 O O . ILE A 1 85 ? -13.750 4.435 -17.798 1.00 53.12 85 ILE A O 1
ATOM 733 N N . PRO A 1 86 ? -13.265 3.739 -19.874 1.00 51.19 86 PRO A N 1
ATOM 734 C CA . PRO A 1 86 ? -13.060 5.083 -20.392 1.00 51.19 86 PRO A CA 1
ATOM 735 C C . PRO A 1 86 ? -14.363 5.646 -20.980 1.00 51.19 86 PRO A C 1
ATOM 737 O O . PRO A 1 86 ? -14.946 5.065 -21.892 1.00 51.19 86 PRO A O 1
ATOM 740 N N . GLU A 1 87 ? -14.792 6.816 -20.500 1.00 51.91 87 GLU A N 1
ATOM 741 C CA . GLU A 1 87 ? -15.791 7.655 -21.188 1.00 51.91 87 GLU A CA 1
ATOM 742 C C . GLU A 1 87 ? -15.151 8.503 -22.312 1.00 51.91 87 GLU A C 1
ATOM 744 O O . GLU A 1 87 ? -15.866 9.012 -23.170 1.00 51.91 87 GLU A O 1
ATOM 749 N N . ASN A 1 88 ? -13.811 8.623 -22.355 1.00 51.66 88 ASN A N 1
ATOM 750 C CA . ASN A 1 88 ? -13.070 9.300 -23.429 1.00 51.66 88 ASN A CA 1
ATOM 751 C C . ASN A 1 88 ? -11.640 8.727 -23.607 1.00 51.66 88 ASN A C 1
ATOM 753 O O . ASN A 1 88 ? -10.882 8.673 -22.636 1.00 51.66 88 ASN A O 1
ATOM 757 N N . PRO A 1 89 ? -11.223 8.320 -24.822 1.00 57.03 89 PRO A N 1
ATOM 758 C CA . PRO A 1 89 ? -9.942 7.653 -25.078 1.00 57.03 89 PRO A CA 1
ATOM 759 C C . PRO A 1 89 ? -8.796 8.655 -25.300 1.00 57.03 89 PRO A C 1
ATOM 761 O O . PRO A 1 89 ? -8.147 8.656 -26.346 1.00 57.03 89 PRO A O 1
ATOM 764 N N . ASP A 1 90 ? -8.552 9.542 -24.337 1.00 63.66 90 ASP A N 1
ATOM 765 C CA . ASP A 1 90 ? -7.478 10.535 -24.450 1.00 63.66 90 ASP A CA 1
ATOM 766 C C . ASP A 1 90 ? -6.143 10.010 -23.884 1.00 63.66 90 ASP A C 1
ATOM 768 O O . ASP A 1 90 ? -6.117 9.198 -22.954 1.00 63.66 90 ASP A O 1
ATOM 772 N N . LYS A 1 91 ? -5.002 10.493 -24.400 1.00 63.09 91 LYS A N 1
ATOM 773 C CA . LYS A 1 91 ? -3.661 10.019 -23.980 1.00 63.09 91 LYS A CA 1
ATOM 774 C C . LYS A 1 91 ? -3.414 10.194 -22.478 1.00 63.09 91 LYS A C 1
ATOM 776 O O . LYS A 1 91 ? -2.714 9.383 -21.882 1.00 63.09 91 LYS A O 1
ATOM 781 N N . ARG A 1 92 ? -3.992 11.232 -21.860 1.00 64.88 92 ARG A N 1
ATOM 782 C CA . ARG A 1 92 ? -3.922 11.455 -20.403 1.00 64.88 92 ARG A CA 1
ATOM 783 C C . ARG A 1 92 ? -4.574 10.325 -19.609 1.00 64.88 92 ARG A C 1
ATOM 785 O O . ARG A 1 92 ? -3.950 9.812 -18.688 1.00 64.88 92 ARG A O 1
ATOM 792 N N . HIS A 1 93 ? -5.744 9.859 -20.042 1.00 69.12 93 HIS A N 1
ATOM 793 C CA . HIS A 1 93 ? -6.457 8.767 -19.381 1.00 69.12 93 HIS A CA 1
ATOM 794 C C . HIS A 1 93 ? -5.686 7.449 -19.417 1.00 69.12 93 HIS A C 1
ATOM 796 O O . HIS A 1 93 ? -5.769 6.674 -18.466 1.00 69.12 93 HIS A O 1
ATOM 802 N N . PHE A 1 94 ? -4.898 7.200 -20.466 1.00 69.69 94 PHE A N 1
ATOM 803 C CA . PHE A 1 94 ? -4.027 6.028 -20.509 1.00 69.69 94 PHE A CA 1
ATOM 804 C C . PHE A 1 94 ? -2.940 6.085 -19.423 1.00 69.69 94 PHE A C 1
ATOM 806 O O . PHE A 1 94 ? -2.731 5.105 -18.708 1.00 69.69 94 PHE A O 1
ATOM 813 N N . TYR A 1 95 ? -2.272 7.232 -19.250 1.00 70.38 95 TYR A N 1
ATOM 814 C CA . TYR A 1 95 ? -1.262 7.393 -18.196 1.00 70.38 95 TYR A CA 1
ATOM 815 C C . TYR A 1 95 ? -1.865 7.292 -16.796 1.00 70.38 95 TYR A C 1
ATOM 817 O O . TYR A 1 95 ? -1.292 6.621 -15.937 1.00 70.38 95 TYR A O 1
ATOM 825 N N . ASP A 1 96 ? -3.033 7.896 -16.582 1.00 74.31 96 ASP A N 1
ATOM 826 C CA . ASP A 1 96 ? -3.760 7.784 -15.318 1.00 74.31 96 ASP A CA 1
ATOM 827 C C . ASP A 1 96 ? -4.143 6.333 -15.031 1.00 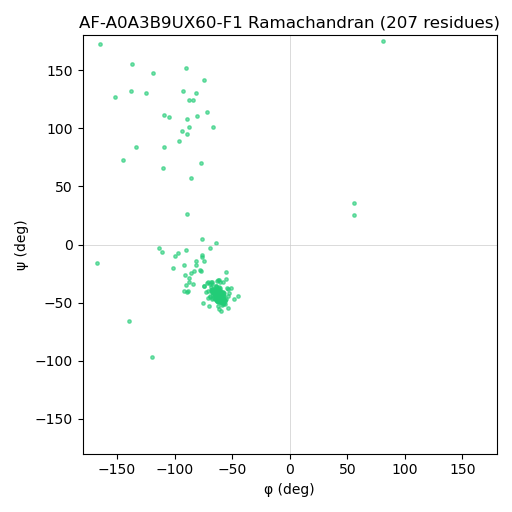74.31 96 ASP A C 1
ATOM 829 O O . ASP A 1 96 ? -3.919 5.840 -13.929 1.00 74.31 96 ASP A O 1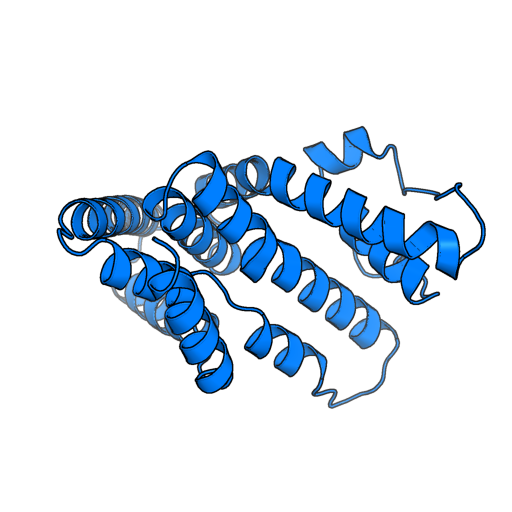
ATOM 833 N N . SER A 1 97 ? -4.624 5.609 -16.042 1.00 74.62 97 SER A N 1
ATOM 834 C CA . SER A 1 97 ? -4.954 4.185 -15.928 1.00 74.62 97 SER A CA 1
ATOM 835 C C . SER A 1 97 ? -3.729 3.353 -15.552 1.00 74.62 97 SER A C 1
ATOM 837 O O . SER A 1 97 ? -3.796 2.537 -14.636 1.00 74.62 97 SER A O 1
ATOM 839 N N . MET A 1 98 ? -2.579 3.601 -16.184 1.00 78.62 98 MET A N 1
ATOM 840 C CA . MET A 1 98 ? -1.321 2.923 -15.851 1.00 78.62 98 MET A CA 1
ATOM 841 C C . MET A 1 98 ? -0.829 3.249 -14.438 1.00 78.62 98 MET A C 1
ATOM 843 O O . MET A 1 98 ? -0.346 2.356 -13.739 1.00 78.62 98 MET A O 1
ATOM 847 N N . SER A 1 99 ? -0.974 4.503 -14.001 1.00 82.19 99 SER A N 1
ATOM 848 C CA . SER A 1 99 ? -0.685 4.936 -12.628 1.00 82.19 99 SER A CA 1
ATOM 849 C C . SER A 1 99 ? -1.561 4.188 -11.624 1.00 82.19 99 SER A C 1
ATOM 851 O O . SER A 1 99 ? -1.061 3.607 -10.662 1.00 82.19 99 SER A O 1
ATOM 853 N N . ILE A 1 100 ? -2.868 4.139 -11.894 1.00 81.94 100 ILE A N 1
ATOM 854 C CA . ILE A 1 100 ? -3.879 3.474 -11.070 1.00 81.94 100 ILE A CA 1
ATOM 855 C C . ILE A 1 100 ? -3.590 1.974 -10.969 1.00 81.94 100 ILE A C 1
ATOM 857 O O . ILE A 1 100 ? -3.543 1.447 -9.861 1.00 81.94 100 ILE A O 1
ATOM 861 N N . ILE A 1 101 ? -3.322 1.297 -12.090 1.00 81.94 101 ILE A N 1
ATOM 862 C CA . ILE A 1 101 ? -2.985 -0.135 -12.117 1.00 81.94 101 ILE A CA 1
ATOM 863 C C . ILE A 1 101 ? -1.681 -0.402 -11.359 1.00 81.94 101 ILE A C 1
ATOM 865 O O . ILE A 1 101 ? -1.615 -1.309 -10.534 1.00 81.94 101 ILE A O 1
ATOM 869 N N . SER A 1 102 ? -0.645 0.405 -11.592 1.00 86.81 102 SER A N 1
ATOM 870 C CA . SER A 1 102 ? 0.651 0.248 -10.921 1.00 86.81 102 SER A CA 1
ATOM 871 C C . SER A 1 102 ? 0.542 0.471 -9.409 1.00 86.81 102 SER A C 1
ATOM 873 O O . SER A 1 102 ? 1.125 -0.274 -8.625 1.00 86.81 102 SER A O 1
ATOM 875 N N . SER A 1 103 ? -0.237 1.472 -8.990 1.00 87.31 103 SER A N 1
ATOM 876 C CA . SER A 1 103 ? -0.563 1.728 -7.586 1.00 87.31 103 SER A CA 1
ATOM 877 C C . SER A 1 103 ? -1.337 0.558 -6.978 1.00 87.31 103 SER A C 1
ATOM 879 O O . SER A 1 103 ? -0.938 0.033 -5.941 1.00 87.31 103 SER A O 1
ATOM 881 N N . ALA A 1 104 ? -2.370 0.059 -7.660 1.00 85.19 104 ALA A N 1
ATOM 882 C CA . ALA A 1 104 ? -3.136 -1.107 -7.224 1.00 85.19 104 ALA A CA 1
ATOM 883 C C . ALA A 1 104 ? -2.260 -2.347 -7.040 1.00 85.19 104 ALA A C 1
ATOM 885 O O . ALA A 1 104 ? -2.388 -3.059 -6.049 1.00 85.19 104 ALA A O 1
ATOM 886 N N . LEU A 1 105 ? -1.331 -2.585 -7.963 1.00 88.56 105 LEU A N 1
ATOM 887 C CA . LEU A 1 105 ? -0.405 -3.704 -7.875 1.00 88.56 105 LEU A CA 1
ATOM 888 C C . LEU A 1 105 ? 0.501 -3.583 -6.641 1.00 88.56 105 LEU A C 1
ATOM 890 O O . LEU A 1 105 ? 0.697 -4.561 -5.919 1.00 88.56 105 LEU A O 1
ATOM 894 N N . VAL A 1 106 ? 1.038 -2.392 -6.367 1.00 92.50 106 VAL A N 1
ATOM 895 C CA . VAL A 1 106 ? 1.915 -2.165 -5.209 1.00 92.50 106 VAL A CA 1
ATOM 896 C C . VAL A 1 106 ? 1.135 -2.244 -3.898 1.00 92.50 106 VAL A C 1
ATOM 898 O O . VAL A 1 106 ? 1.520 -2.999 -3.009 1.00 92.50 106 VAL A O 1
ATOM 901 N N . TYR A 1 107 ? 0.047 -1.491 -3.761 1.00 91.25 107 TYR A N 1
ATOM 902 C CA . TYR A 1 107 ? -0.666 -1.332 -2.490 1.00 91.25 107 TYR A CA 1
ATOM 903 C C . TYR A 1 107 ? -1.730 -2.397 -2.234 1.00 91.25 107 TYR A C 1
ATOM 905 O O . TYR A 1 107 ? -1.993 -2.725 -1.080 1.00 91.25 107 TYR A O 1
ATOM 913 N N . GLY A 1 108 ? -2.319 -2.950 -3.292 1.00 88.31 108 GLY A N 1
ATOM 914 C CA . GLY A 1 108 ? -3.362 -3.972 -3.238 1.00 88.31 108 GLY A CA 1
ATOM 915 C C . GLY A 1 108 ? -2.849 -5.399 -3.415 1.00 88.31 108 GLY A C 1
ATOM 916 O O . GLY A 1 108 ? -3.622 -6.335 -3.236 1.00 88.31 108 GLY A O 1
ATOM 917 N N . PHE A 1 109 ? -1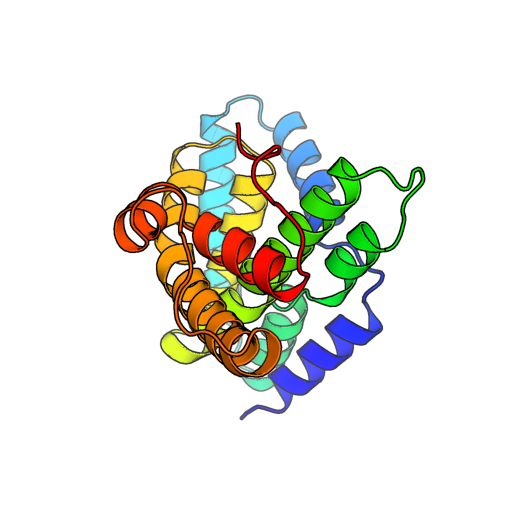.570 -5.610 -3.748 1.00 89.81 109 PHE A N 1
ATOM 918 C CA . PHE A 1 109 ? -1.028 -6.964 -3.897 1.00 89.81 109 PHE A CA 1
ATOM 919 C C . PHE A 1 109 ? 0.382 -7.141 -3.332 1.00 89.81 109 PHE A C 1
ATOM 921 O O . PHE A 1 109 ? 0.550 -7.852 -2.342 1.00 89.81 109 PHE A O 1
ATOM 928 N N . ILE A 1 110 ? 1.392 -6.485 -3.909 1.00 93.81 110 ILE A N 1
ATOM 929 C CA . ILE A 1 110 ? 2.804 -6.712 -3.559 1.00 93.81 110 ILE A CA 1
ATOM 930 C C . ILE A 1 110 ? 3.083 -6.332 -2.103 1.00 93.81 110 ILE A C 1
ATOM 932 O O . ILE A 1 110 ? 3.683 -7.113 -1.370 1.00 93.81 110 ILE A O 1
ATOM 936 N N . GLY A 1 111 ? 2.635 -5.154 -1.670 1.00 94.50 111 GLY A N 1
ATOM 937 C CA . GLY A 1 111 ? 2.807 -4.663 -0.307 1.00 94.50 111 GLY A CA 1
ATOM 938 C C . GLY A 1 111 ? 2.139 -5.562 0.728 1.00 94.50 111 GLY A C 1
ATOM 939 O O . GLY A 1 111 ? 2.833 -6.061 1.614 1.00 94.50 111 GLY A O 1
ATOM 940 N N . PRO A 1 112 ? 0.830 -5.840 0.613 1.00 93.25 112 PRO A N 1
ATOM 941 C CA . PRO A 1 112 ? 0.157 -6.741 1.535 1.00 93.25 112 PRO A CA 1
ATOM 942 C C . PRO A 1 112 ? 0.792 -8.132 1.595 1.00 93.25 112 PRO A C 1
ATOM 944 O O . PRO A 1 112 ? 1.023 -8.641 2.690 1.00 93.25 112 PRO A O 1
ATOM 947 N N . LEU A 1 113 ? 1.146 -8.722 0.447 1.00 93.19 113 LEU A N 1
ATOM 948 C CA . LEU A 1 113 ? 1.821 -10.019 0.394 1.00 93.19 113 LEU A CA 1
ATOM 949 C C . LEU A 1 113 ? 3.189 -9.972 1.091 1.00 93.19 113 LEU A C 1
ATOM 951 O O . LEU A 1 113 ? 3.498 -10.846 1.897 1.00 93.19 113 LEU A O 1
ATOM 955 N N . PHE A 1 114 ? 3.987 -8.934 0.831 1.00 95.38 114 PHE A N 1
ATOM 956 C CA . PHE A 1 114 ? 5.273 -8.720 1.492 1.00 95.38 114 PHE A CA 1
ATOM 957 C C . PHE A 1 114 ? 5.120 -8.663 3.017 1.00 95.38 114 PHE A C 1
ATOM 959 O O . PHE A 1 114 ? 5.835 -9.359 3.736 1.00 95.38 114 PHE A O 1
ATOM 966 N N . TYR A 1 115 ? 4.158 -7.888 3.522 1.00 94.75 115 TYR A N 1
ATOM 967 C CA . TYR A 1 115 ? 3.943 -7.752 4.962 1.00 94.75 115 TYR A CA 1
ATOM 968 C C . TYR A 1 115 ? 3.392 -9.017 5.622 1.00 94.75 115 TYR A C 1
ATOM 970 O O . TYR A 1 115 ? 3.775 -9.305 6.756 1.00 94.75 115 TYR A O 1
ATOM 978 N N . ILE A 1 116 ? 2.555 -9.789 4.919 1.00 92.06 116 ILE A N 1
ATOM 979 C CA . ILE A 1 116 ? 2.121 -11.117 5.373 1.00 92.06 116 ILE A CA 1
ATOM 980 C C . ILE A 1 116 ? 3.336 -12.037 5.537 1.00 92.06 116 ILE A C 1
ATOM 982 O O . ILE A 1 116 ? 3.469 -12.679 6.574 1.00 92.06 116 ILE A O 1
ATOM 986 N N . LEU A 1 117 ? 4.215 -12.088 4.530 1.00 91.94 117 LEU A N 1
ATOM 987 C CA . LEU A 1 117 ? 5.342 -13.023 4.483 1.00 91.94 117 LEU A CA 1
ATOM 988 C C . LEU A 1 117 ? 6.467 -12.678 5.465 1.00 91.94 117 LEU A C 1
ATOM 990 O O . LEU A 1 117 ? 7.056 -13.579 6.052 1.00 91.94 117 LEU A O 1
ATOM 994 N N . VAL A 1 118 ? 6.797 -11.393 5.614 1.00 94.44 118 VAL A N 1
ATOM 995 C CA . VAL A 1 118 ? 7.941 -10.951 6.432 1.00 94.44 118 VAL A CA 1
ATOM 996 C C . VAL A 1 118 ? 7.563 -10.750 7.894 1.00 94.44 118 VAL A C 1
ATOM 998 O O . VAL A 1 118 ? 8.393 -10.953 8.777 1.00 94.44 118 VAL A O 1
ATOM 1001 N N . PHE A 1 119 ? 6.324 -10.340 8.156 1.00 90.62 119 PHE A N 1
ATOM 1002 C CA . PHE A 1 119 ? 5.860 -10.048 9.502 1.00 90.62 119 PHE A CA 1
ATOM 1003 C C . PHE A 1 119 ? 4.685 -10.951 9.861 1.00 90.62 119 PHE A C 1
ATOM 1005 O O . PHE A 1 119 ? 4.874 -12.071 10.320 1.00 90.62 119 PHE A O 1
ATOM 1012 N N . ASN A 1 120 ? 3.465 -10.448 9.694 1.00 88.88 120 ASN A N 1
ATOM 1013 C CA . ASN A 1 120 ? 2.235 -11.188 9.894 1.00 88.88 120 ASN A CA 1
ATOM 1014 C C . ASN A 1 120 ? 1.064 -10.432 9.253 1.00 88.88 120 ASN A C 1
ATOM 1016 O O . ASN A 1 120 ? 1.152 -9.270 8.846 1.00 88.88 120 ASN A O 1
ATOM 1020 N N . ASN A 1 121 ? -0.077 -11.102 9.246 1.00 89.88 121 ASN A N 1
ATOM 1021 C CA . ASN A 1 121 ? -1.363 -10.582 8.803 1.00 89.88 121 ASN A CA 1
ATOM 1022 C C . ASN A 1 121 ? -1.765 -9.232 9.428 1.00 89.88 121 ASN A C 1
ATOM 1024 O O . ASN A 1 121 ? -2.336 -8.387 8.741 1.00 89.88 121 ASN A O 1
ATOM 1028 N N . GLY A 1 122 ? -1.466 -9.001 10.710 1.00 88.56 122 GLY A N 1
ATOM 1029 C CA . GLY A 1 122 ? -1.820 -7.766 11.412 1.00 88.56 122 GLY A CA 1
ATOM 1030 C C . GLY A 1 122 ? -1.090 -6.550 10.843 1.00 88.56 122 GLY A C 1
ATOM 1031 O O . GLY A 1 122 ? -1.708 -5.508 10.622 1.00 88.56 122 GLY A O 1
ATOM 1032 N N . ILE A 1 123 ? 0.201 -6.698 10.528 1.00 90.81 123 ILE A N 1
ATOM 1033 C CA . ILE A 1 123 ? 0.985 -5.637 9.881 1.00 90.81 123 ILE A CA 1
ATOM 1034 C C . ILE A 1 123 ? 0.490 -5.387 8.454 1.00 90.81 123 ILE A C 1
ATOM 1036 O O . ILE A 1 123 ? 0.365 -4.231 8.055 1.00 90.81 123 ILE A O 1
ATOM 1040 N N . ALA A 1 124 ? 0.138 -6.434 7.705 1.00 92.56 124 ALA A N 1
ATOM 1041 C CA . ALA A 1 124 ? -0.435 -6.274 6.368 1.00 92.56 124 ALA A CA 1
ATOM 1042 C C . ALA A 1 124 ? -1.762 -5.498 6.387 1.00 92.56 124 ALA A C 1
ATOM 1044 O O . ALA A 1 124 ? -1.961 -4.592 5.580 1.00 92.56 124 ALA A O 1
ATOM 1045 N N . ILE A 1 125 ? -2.642 -5.784 7.351 1.00 92.06 125 ILE A N 1
ATOM 1046 C CA . ILE A 1 125 ? -3.899 -5.042 7.530 1.00 92.06 125 ILE A CA 1
ATOM 1047 C C . ILE A 1 125 ? -3.624 -3.588 7.918 1.00 92.06 125 ILE A C 1
ATOM 1049 O O . ILE A 1 125 ? -4.245 -2.677 7.368 1.00 92.06 125 ILE A O 1
ATOM 1053 N N . ALA A 1 126 ? -2.685 -3.352 8.838 1.00 93.06 126 ALA A N 1
ATOM 1054 C CA . ALA A 1 126 ? -2.292 -2.002 9.224 1.00 93.06 126 ALA A CA 1
ATOM 1055 C C . ALA A 1 126 ? -1.756 -1.208 8.023 1.00 93.06 126 ALA A C 1
ATOM 1057 O O . ALA A 1 126 ? -2.149 -0.059 7.837 1.00 93.06 126 ALA A O 1
ATOM 1058 N N . PHE A 1 127 ? -0.929 -1.827 7.177 1.00 94.25 127 PHE A N 1
ATOM 1059 C CA . PHE A 1 127 ? -0.442 -1.229 5.936 1.00 94.25 127 PHE A CA 1
ATOM 1060 C C . PHE A 1 127 ? -1.592 -0.826 4.999 1.00 94.25 127 PHE A C 1
ATOM 1062 O O . PHE A 1 127 ? -1.653 0.333 4.587 1.00 94.25 127 PHE A O 1
ATOM 1069 N N . THR A 1 128 ? -2.542 -1.727 4.722 1.00 92.56 128 THR A N 1
ATOM 1070 C CA . THR A 1 128 ? -3.710 -1.423 3.873 1.00 92.56 128 THR A CA 1
ATOM 1071 C C . THR A 1 128 ? -4.562 -0.289 4.453 1.00 92.56 128 THR A C 1
ATOM 1073 O O . THR A 1 128 ? -4.982 0.608 3.724 1.00 92.56 128 THR A O 1
ATOM 1076 N N . LEU A 1 129 ? -4.786 -0.272 5.771 1.00 92.94 129 LEU A N 1
ATOM 1077 C CA . LEU A 1 129 ? -5.525 0.809 6.429 1.00 92.94 129 LEU A CA 1
ATOM 1078 C C . LEU A 1 129 ? -4.789 2.149 6.336 1.00 92.94 129 LEU A C 1
ATOM 1080 O O . LEU A 1 129 ? -5.417 3.160 6.026 1.00 92.94 129 LEU A O 1
ATOM 1084 N N . ILE A 1 130 ? -3.474 2.169 6.577 1.00 94.69 130 ILE A N 1
ATOM 1085 C CA . ILE A 1 130 ? -2.642 3.373 6.438 1.00 94.69 130 ILE A CA 1
ATOM 1086 C C . ILE A 1 130 ? -2.741 3.915 5.010 1.00 94.69 130 ILE A C 1
ATOM 1088 O O . ILE A 1 130 ? -2.948 5.118 4.846 1.00 94.69 130 ILE A O 1
ATOM 1092 N N . HIS A 1 131 ? -2.662 3.041 4.003 1.00 92.62 131 HIS A N 1
ATOM 1093 C CA . HIS A 1 131 ? -2.820 3.420 2.602 1.00 92.62 131 HIS A CA 1
ATOM 1094 C C . HIS A 1 131 ? -4.186 4.069 2.338 1.00 92.62 131 HIS A C 1
ATOM 1096 O O . HIS A 1 131 ? -4.236 5.198 1.854 1.00 92.62 131 HIS A O 1
ATOM 1102 N N . TYR A 1 132 ? -5.299 3.444 2.738 1.00 91.12 132 TYR A N 1
ATOM 1103 C CA . TYR A 1 132 ? -6.626 4.046 2.547 1.00 91.12 132 TYR A CA 1
ATOM 1104 C C . TYR A 1 132 ? -6.803 5.377 3.293 1.00 91.12 132 TYR A C 1
ATOM 1106 O O . TYR A 1 132 ? -7.411 6.311 2.758 1.00 91.12 132 TYR A O 1
ATOM 1114 N N . ILE A 1 133 ? -6.273 5.493 4.518 1.00 92.62 133 ILE A N 1
ATOM 1115 C CA . ILE A 1 133 ? -6.336 6.731 5.308 1.00 92.62 133 ILE A CA 1
ATOM 1116 C C . ILE A 1 133 ? -5.564 7.847 4.609 1.00 92.62 133 ILE A C 1
ATOM 1118 O O . ILE A 1 133 ? -6.116 8.940 4.486 1.00 92.62 133 ILE A O 1
ATOM 1122 N N . SER A 1 134 ? -4.337 7.568 4.168 1.00 90.88 134 SER A N 1
ATOM 1123 C CA . SER A 1 134 ? -3.462 8.501 3.453 1.00 90.88 134 SER A CA 1
ATOM 1124 C C . SER A 1 134 ? -4.063 8.929 2.111 1.00 90.88 134 SER A C 1
ATOM 1126 O O . SER A 1 134 ? -4.114 10.113 1.788 1.00 90.88 134 SER A O 1
ATOM 1128 N N . HIS A 1 135 ? -4.648 7.988 1.364 1.00 87.19 135 HIS A N 1
ATOM 1129 C CA . HIS A 1 135 ? -5.298 8.290 0.090 1.00 87.19 135 HIS A CA 1
ATOM 1130 C C . HIS A 1 135 ? -6.573 9.137 0.255 1.00 87.19 135 HIS A C 1
ATOM 1132 O O . HIS A 1 135 ? -6.891 9.982 -0.580 1.00 87.19 135 HIS A O 1
ATOM 1138 N N . SER A 1 136 ? -7.315 8.943 1.350 1.00 85.50 136 SER A N 1
ATOM 1139 C CA . SER A 1 136 ? -8.580 9.653 1.594 1.00 85.50 136 SER A CA 1
ATOM 1140 C C . SER A 1 136 ? -8.440 10.946 2.392 1.00 85.50 136 SER A C 1
ATOM 1142 O O . SER A 1 136 ? -9.384 11.738 2.447 1.00 85.50 136 SER A O 1
ATOM 1144 N N . ASN A 1 137 ? -7.320 11.137 3.086 1.00 81.81 137 ASN A N 1
ATOM 1145 C CA . ASN A 1 137 ? -7.084 12.272 3.963 1.00 81.81 137 ASN A CA 1
ATOM 1146 C C . ASN A 1 137 ? -5.667 12.774 3.763 1.00 81.81 137 ASN A C 1
ATOM 1148 O O . ASN A 1 137 ? -4.715 12.022 3.911 1.00 81.81 137 ASN A O 1
ATOM 1152 N N . ASP A 1 138 ? -5.511 14.081 3.594 1.00 82.88 138 ASP A N 1
ATOM 1153 C CA . ASP A 1 138 ? -4.188 14.687 3.592 1.00 82.88 138 ASP A CA 1
ATOM 1154 C C . ASP A 1 138 ? -3.656 14.800 5.031 1.00 82.88 138 ASP A C 1
ATOM 1156 O O . ASP A 1 138 ? -3.640 15.874 5.621 1.00 82.88 138 ASP A O 1
ATOM 1160 N N . PHE A 1 139 ? -3.308 13.695 5.691 1.00 89.38 139 PHE A N 1
ATOM 1161 C CA . PHE A 1 139 ? -2.728 13.701 7.036 1.00 89.38 139 PHE A CA 1
ATOM 1162 C C . PHE A 1 139 ? -1.236 13.403 6.958 1.00 89.38 139 PHE A C 1
ATOM 1164 O O . PHE A 1 139 ? -0.840 12.263 6.750 1.00 89.38 139 PHE A O 1
ATOM 1171 N N . LYS A 1 140 ? -0.404 14.421 7.233 1.00 88.75 140 LYS A N 1
ATOM 1172 C CA . LYS A 1 140 ? 1.064 14.333 7.126 1.00 88.75 140 LYS A CA 1
ATOM 1173 C C . LYS A 1 140 ? 1.655 13.058 7.742 1.00 88.75 140 LYS A C 1
ATOM 1175 O O . LYS A 1 140 ? 2.498 12.437 7.113 1.00 88.75 140 LYS A O 1
ATOM 1180 N N . ILE A 1 141 ? 1.206 12.660 8.937 1.00 90.81 141 ILE A N 1
ATOM 1181 C CA . ILE A 1 141 ? 1.709 11.457 9.621 1.00 90.81 141 ILE A CA 1
ATOM 1182 C C . ILE A 1 141 ? 1.432 10.189 8.802 1.00 90.81 141 ILE A C 1
ATOM 1184 O O . ILE A 1 141 ? 2.347 9.404 8.579 1.00 90.81 141 ILE A O 1
ATOM 1188 N N . PHE A 1 142 ? 0.200 10.001 8.319 1.00 93.75 142 PHE A N 1
ATOM 1189 C CA . PHE A 1 142 ? -0.172 8.817 7.542 1.00 93.75 142 PHE A CA 1
ATOM 1190 C C . PHE A 1 142 ? 0.508 8.798 6.172 1.00 93.75 142 PHE A C 1
ATOM 1192 O O . PHE A 1 142 ? 1.014 7.751 5.785 1.00 93.75 142 PHE A O 1
ATOM 1199 N N . ASN A 1 143 ? 0.634 9.950 5.507 1.00 91.19 143 ASN A N 1
ATOM 1200 C CA . ASN A 1 143 ? 1.340 10.054 4.226 1.00 91.19 143 ASN A CA 1
ATOM 1201 C C . ASN A 1 143 ? 2.829 9.698 4.376 1.00 91.19 143 ASN A C 1
ATOM 1203 O O . ASN A 1 143 ? 3.408 9.027 3.525 1.00 91.19 143 ASN A O 1
ATOM 1207 N N . ILE A 1 144 ? 3.461 10.134 5.472 1.00 91.81 144 ILE A N 1
ATOM 1208 C CA . ILE A 1 144 ? 4.855 9.793 5.782 1.00 91.81 144 ILE A CA 1
ATOM 1209 C C . ILE A 1 144 ? 4.990 8.293 6.071 1.00 91.81 144 ILE A C 1
ATOM 1211 O O . ILE A 1 144 ? 5.892 7.652 5.534 1.00 91.81 144 ILE A O 1
ATOM 1215 N N . LEU A 1 145 ? 4.100 7.725 6.890 1.00 93.56 145 LEU A N 1
ATOM 1216 C CA . LEU A 1 145 ? 4.111 6.294 7.203 1.00 93.56 145 LEU A CA 1
ATOM 1217 C C . LEU A 1 145 ? 3.921 5.444 5.947 1.00 93.56 145 LEU A C 1
ATOM 1219 O O . LEU A 1 145 ? 4.717 4.544 5.698 1.00 93.56 145 LEU A O 1
ATOM 1223 N N . GLU A 1 146 ? 2.914 5.758 5.132 1.00 93.56 146 GLU A N 1
ATOM 1224 C CA . GLU A 1 146 ? 2.654 5.072 3.868 1.00 93.56 146 GLU A CA 1
ATOM 1225 C C . GLU A 1 146 ? 3.877 5.130 2.950 1.00 93.56 146 GLU A C 1
ATOM 1227 O O . GLU A 1 146 ? 4.304 4.104 2.420 1.00 93.56 146 GLU A O 1
ATOM 1232 N N . LYS A 1 147 ? 4.482 6.314 2.804 1.00 92.06 147 LYS A N 1
ATOM 1233 C CA . LYS A 1 147 ? 5.683 6.513 1.995 1.00 92.06 147 LYS A CA 1
ATOM 1234 C C . LYS A 1 147 ? 6.822 5.593 2.426 1.00 92.06 147 LYS A C 1
ATOM 1236 O O . LYS A 1 147 ? 7.417 4.953 1.572 1.00 92.06 147 LYS A O 1
ATOM 1241 N N . TYR A 1 148 ? 7.134 5.508 3.719 1.00 92.94 148 TYR A N 1
ATOM 1242 C CA . TYR A 1 148 ? 8.231 4.652 4.185 1.00 92.94 148 TYR A CA 1
ATOM 1243 C C . TYR A 1 148 ? 7.907 3.162 4.087 1.00 92.94 148 TYR A C 1
ATOM 1245 O O . TYR A 1 148 ? 8.764 2.378 3.683 1.00 92.94 148 TYR A O 1
ATOM 1253 N N . LEU A 1 149 ? 6.675 2.769 4.417 1.00 94.50 149 LEU A N 1
ATOM 1254 C CA . LEU A 1 149 ? 6.239 1.377 4.321 1.00 94.50 149 LEU A CA 1
ATOM 1255 C C . LEU A 1 149 ? 6.258 0.886 2.861 1.00 94.50 149 LEU A C 1
ATOM 1257 O O . LEU A 1 149 ? 6.676 -0.227 2.566 1.00 94.50 149 LEU A O 1
ATOM 1261 N N . SER A 1 150 ? 5.886 1.738 1.913 1.00 94.62 150 SER A N 1
ATOM 1262 C CA . SER A 1 150 ? 5.813 1.370 0.496 1.00 94.62 150 SER A CA 1
ATOM 1263 C C . SER A 1 150 ? 7.161 1.283 -0.232 1.00 94.62 150 SER A C 1
ATOM 1265 O O . SER A 1 150 ? 7.183 0.735 -1.330 1.00 94.62 150 SER A O 1
ATOM 1267 N N . ILE A 1 151 ? 8.288 1.711 0.359 1.00 94.19 151 ILE A N 1
ATOM 1268 C CA . ILE A 1 151 ? 9.613 1.662 -0.299 1.00 94.19 151 ILE A CA 1
ATOM 1269 C C . ILE A 1 151 ? 9.986 0.237 -0.727 1.00 94.19 151 ILE A C 1
ATOM 1271 O O . ILE A 1 151 ? 10.375 0.011 -1.868 1.00 94.19 151 ILE A O 1
ATOM 1275 N N . VAL A 1 152 ? 9.890 -0.743 0.173 1.00 94.31 152 VAL A N 1
ATOM 1276 C CA . VAL A 1 152 ? 10.267 -2.127 -0.163 1.00 94.31 152 VAL A CA 1
ATOM 1277 C C . VAL A 1 152 ? 9.298 -2.741 -1.185 1.00 94.31 152 VAL A C 1
ATOM 1279 O O . VAL A 1 152 ? 9.771 -3.271 -2.194 1.00 94.31 152 VAL A O 1
ATOM 1282 N N . PRO A 1 153 ? 7.966 -2.615 -1.019 1.00 95.56 153 PRO A N 1
ATOM 1283 C CA . PRO A 1 153 ? 7.007 -3.021 -2.043 1.00 95.56 153 PRO A CA 1
ATOM 1284 C C . PRO A 1 153 ? 7.268 -2.420 -3.433 1.00 95.56 153 PRO A C 1
ATOM 1286 O O . PRO A 1 153 ? 7.192 -3.144 -4.428 1.00 95.56 153 PRO A O 1
ATOM 1289 N N . THR A 1 154 ? 7.621 -1.134 -3.540 1.00 95.19 154 THR A N 1
ATOM 1290 C CA . THR A 1 154 ? 7.905 -0.515 -4.846 1.00 95.19 154 THR A CA 1
ATOM 1291 C C . THR A 1 154 ? 9.209 -0.994 -5.467 1.00 95.19 154 THR A C 1
ATOM 1293 O O . THR A 1 154 ? 9.277 -1.113 -6.692 1.00 95.19 154 THR A O 1
ATOM 1296 N N . ILE A 1 155 ? 10.227 -1.328 -4.668 1.00 94.06 155 ILE A N 1
ATOM 1297 C CA . ILE A 1 155 ? 11.447 -1.983 -5.168 1.00 94.06 155 ILE A CA 1
ATOM 1298 C C . ILE A 1 155 ? 11.100 -3.344 -5.764 1.00 94.06 155 ILE A C 1
ATOM 1300 O O . ILE A 1 155 ? 11.500 -3.631 -6.890 1.00 94.06 155 ILE A O 1
ATOM 1304 N N . ILE A 1 156 ? 10.334 -4.164 -5.038 1.00 94.81 156 ILE A N 1
ATOM 1305 C CA . ILE A 1 156 ? 9.919 -5.493 -5.506 1.00 94.81 156 ILE A CA 1
ATOM 1306 C C . ILE A 1 156 ? 9.149 -5.362 -6.824 1.00 94.81 156 ILE A C 1
ATOM 1308 O O . ILE A 1 156 ? 9.479 -6.037 -7.798 1.00 94.81 156 ILE A O 1
ATOM 1312 N N . ALA A 1 157 ? 8.184 -4.441 -6.888 1.00 94.12 157 ALA A N 1
ATOM 1313 C CA . ALA A 1 157 ? 7.443 -4.149 -8.111 1.00 94.12 157 ALA A CA 1
ATOM 1314 C C . ALA A 1 157 ? 8.366 -3.715 -9.259 1.00 94.12 157 ALA A C 1
ATOM 1316 O O . ALA A 1 157 ? 8.239 -4.211 -10.377 1.00 94.12 157 ALA A O 1
ATOM 1317 N N . SER A 1 158 ? 9.333 -2.838 -8.980 1.00 92.62 158 SER A N 1
ATOM 1318 C CA . SER A 1 158 ? 10.302 -2.370 -9.975 1.00 92.62 158 SER A CA 1
ATOM 1319 C C . SER A 1 158 ? 11.159 -3.517 -10.515 1.00 92.62 158 SER A C 1
ATOM 1321 O O . SER A 1 158 ? 11.367 -3.598 -11.721 1.00 92.62 158 SER A O 1
ATOM 1323 N N . ILE A 1 159 ? 11.612 -4.437 -9.659 1.00 92.12 159 ILE A N 1
ATOM 1324 C CA . ILE A 1 159 ? 12.380 -5.621 -10.074 1.00 92.12 159 ILE A CA 1
ATOM 1325 C C . ILE A 1 159 ? 11.530 -6.523 -10.974 1.00 92.12 159 ILE A C 1
ATOM 1327 O O . ILE A 1 159 ? 11.995 -6.929 -12.038 1.00 92.12 159 ILE A O 1
ATOM 1331 N N . ILE A 1 160 ? 10.281 -6.800 -10.588 1.00 91.62 160 ILE A N 1
ATOM 1332 C CA . ILE A 1 160 ? 9.358 -7.622 -11.385 1.00 91.62 160 ILE A CA 1
ATOM 1333 C C . ILE A 1 160 ? 9.146 -7.000 -12.769 1.00 91.62 160 ILE A C 1
ATOM 1335 O O . ILE A 1 160 ? 9.300 -7.681 -13.783 1.00 91.62 160 ILE A O 1
ATOM 1339 N N . LEU A 1 161 ? 8.850 -5.699 -12.833 1.00 90.88 161 LEU A N 1
ATOM 1340 C CA . LEU A 1 161 ? 8.672 -5.003 -14.107 1.00 90.88 161 LEU A CA 1
ATOM 1341 C C . LEU A 1 161 ? 9.968 -4.976 -14.925 1.00 90.88 161 LEU A C 1
ATOM 1343 O O . LEU A 1 161 ? 9.928 -5.139 -16.139 1.00 90.88 161 LEU A O 1
ATOM 1347 N N . TYR A 1 162 ? 11.127 -4.838 -14.286 1.00 89.88 162 TYR A N 1
ATOM 1348 C CA . TYR A 1 162 ? 12.410 -4.857 -14.982 1.00 89.88 162 TYR A CA 1
ATOM 1349 C C . TYR A 1 162 ? 12.701 -6.215 -15.643 1.00 89.88 162 TYR A C 1
ATOM 1351 O O . TYR A 1 162 ? 13.168 -6.263 -16.782 1.00 89.88 162 TYR A O 1
ATOM 1359 N N . ILE A 1 163 ? 12.343 -7.322 -14.982 1.00 88.38 163 ILE A N 1
ATOM 1360 C CA . ILE A 1 163 ? 12.435 -8.677 -15.553 1.00 88.38 163 ILE A CA 1
ATOM 1361 C C . ILE A 1 163 ? 11.551 -8.810 -16.803 1.00 88.38 163 ILE A C 1
ATOM 1363 O O . ILE A 1 163 ? 11.954 -9.457 -17.765 1.00 88.38 163 ILE A O 1
ATOM 1367 N N . ILE A 1 164 ? 10.376 -8.174 -16.818 1.00 86.94 164 ILE A N 1
ATOM 1368 C CA . ILE A 1 164 ? 9.467 -8.154 -17.979 1.00 86.94 164 ILE A CA 1
ATOM 1369 C C . ILE A 1 164 ? 9.991 -7.218 -19.082 1.00 86.94 164 ILE A C 1
ATOM 1371 O O . ILE A 1 164 ? 9.852 -7.499 -20.273 1.00 86.94 164 ILE A O 1
ATOM 1375 N N . TYR A 1 165 ? 10.616 -6.106 -18.697 1.00 86.88 165 TYR A N 1
ATOM 1376 C CA . TYR A 1 165 ? 11.118 -5.080 -19.604 1.00 86.88 165 TYR A CA 1
ATOM 1377 C C . TYR A 1 165 ? 12.217 -5.595 -20.542 1.00 86.88 165 TYR A C 1
ATOM 1379 O O . TYR A 1 165 ? 12.132 -5.365 -21.750 1.00 86.88 165 TYR A O 1
ATOM 1387 N N . ILE A 1 166 ? 13.227 -6.295 -20.010 1.00 86.19 166 ILE A N 1
ATOM 1388 C CA . ILE A 1 166 ? 14.396 -6.760 -20.778 1.00 86.19 166 ILE A CA 1
ATOM 1389 C C . ILE A 1 166 ? 13.996 -7.577 -22.022 1.00 86.19 166 ILE A C 1
ATOM 1391 O O . ILE A 1 166 ? 14.415 -7.207 -23.123 1.00 86.19 166 ILE A O 1
ATOM 1395 N N . PRO A 1 167 ? 13.189 -8.654 -21.917 1.00 84.31 167 PRO A N 1
ATOM 1396 C CA . PRO A 1 167 ? 12.807 -9.441 -23.087 1.00 84.31 167 PRO A CA 1
ATOM 1397 C C . PRO A 1 167 ? 11.898 -8.664 -24.049 1.00 84.31 167 PRO A C 1
ATOM 1399 O O . PRO A 1 167 ? 12.004 -8.861 -25.260 1.00 84.31 167 PRO A O 1
ATOM 1402 N N . ARG A 1 168 ? 11.040 -7.761 -23.546 1.00 82.56 168 ARG A N 1
ATOM 1403 C CA . ARG A 1 168 ? 10.114 -6.973 -24.380 1.00 82.56 168 ARG A CA 1
ATOM 1404 C C . ARG A 1 168 ? 10.843 -5.919 -25.214 1.00 82.56 168 ARG A C 1
ATOM 1406 O O . ARG A 1 168 ? 10.584 -5.804 -26.407 1.00 82.56 168 ARG A O 1
ATOM 1413 N N . ASN A 1 169 ? 11.763 -5.177 -24.603 1.00 81.94 169 ASN A N 1
ATOM 1414 C CA . ASN A 1 169 ? 12.427 -4.031 -25.232 1.00 81.94 169 ASN A CA 1
ATOM 1415 C C . ASN A 1 169 ? 13.822 -4.347 -25.787 1.00 81.94 169 ASN A C 1
ATOM 1417 O O . ASN A 1 169 ? 14.387 -3.530 -26.511 1.00 81.94 169 ASN A O 1
ATOM 1421 N N . LYS A 1 170 ? 14.383 -5.526 -25.482 1.00 81.56 170 LYS A N 1
ATOM 1422 C CA . LYS A 1 170 ? 15.715 -5.975 -25.935 1.00 81.56 170 LYS A CA 1
ATOM 1423 C C . LYS A 1 170 ? 16.852 -5.013 -25.559 1.00 81.56 170 LYS A C 1
ATOM 1425 O O . LYS A 1 170 ? 17.892 -4.978 -26.211 1.00 81.56 170 LYS A O 1
ATOM 1430 N N . THR A 1 171 ? 16.664 -4.238 -24.497 1.00 83.56 171 THR A N 1
ATOM 1431 C CA . THR A 1 171 ? 17.656 -3.320 -23.929 1.00 83.56 171 THR A CA 1
ATOM 1432 C C . THR A 1 171 ? 17.636 -3.433 -22.409 1.00 83.56 171 THR A C 1
ATOM 1434 O O . THR A 1 171 ? 16.646 -3.841 -21.809 1.00 83.56 171 THR A O 1
ATOM 1437 N N . ILE A 1 172 ? 18.761 -3.088 -21.792 1.00 81.06 172 ILE A N 1
ATOM 1438 C CA . ILE A 1 172 ? 18.966 -3.060 -20.337 1.00 81.06 172 ILE A CA 1
ATOM 1439 C C . ILE A 1 172 ? 18.877 -1.610 -19.821 1.00 81.06 172 ILE A C 1
ATOM 1441 O O . ILE A 1 172 ? 18.643 -1.370 -18.636 1.00 81.06 172 ILE A O 1
ATOM 1445 N N . LYS A 1 173 ? 19.055 -0.628 -20.715 1.00 81.94 173 LYS A N 1
ATOM 1446 C CA . LYS A 1 173 ? 19.139 0.795 -20.377 1.00 81.94 173 LYS A CA 1
ATOM 1447 C C . LYS A 1 173 ? 17.753 1.414 -20.264 1.00 81.94 173 LYS A C 1
ATOM 1449 O O . LYS A 1 173 ? 17.002 1.399 -21.234 1.00 81.94 173 LYS A O 1
ATOM 1454 N N . ILE A 1 174 ? 17.480 2.021 -19.114 1.00 81.06 174 ILE A N 1
ATOM 1455 C CA . ILE A 1 174 ? 16.268 2.790 -18.837 1.00 81.06 174 ILE A CA 1
ATOM 1456 C C . ILE A 1 174 ? 16.691 4.173 -18.370 1.00 81.06 174 ILE A C 1
ATOM 1458 O O . ILE A 1 174 ? 17.530 4.287 -17.476 1.00 81.06 174 ILE A O 1
ATOM 1462 N N . ASP A 1 175 ? 16.101 5.206 -18.963 1.00 80.00 175 ASP A N 1
ATOM 1463 C CA . ASP A 1 175 ? 16.261 6.573 -18.484 1.00 80.00 175 ASP A CA 1
ATOM 1464 C C . ASP A 1 175 ? 15.196 6.860 -17.420 1.00 80.00 175 ASP A C 1
ATOM 1466 O O . ASP A 1 175 ? 14.012 7.056 -17.727 1.00 80.00 175 ASP A O 1
ATOM 1470 N N . PHE A 1 176 ? 15.613 6.811 -16.155 1.00 79.12 176 PHE A N 1
ATOM 1471 C CA . PHE A 1 176 ? 14.798 7.281 -15.046 1.00 79.12 176 PHE A CA 1
ATOM 1472 C C . PHE A 1 176 ? 14.954 8.803 -14.965 1.00 79.12 176 PHE A C 1
ATOM 1474 O O . PHE A 1 176 ? 16.060 9.331 -14.986 1.00 79.12 176 PHE A O 1
ATOM 1481 N N . LYS A 1 177 ? 13.839 9.541 -14.882 1.00 69.81 177 LYS A N 1
ATOM 1482 C CA . LYS A 1 177 ? 13.886 10.997 -14.691 1.00 69.81 177 LYS A CA 1
ATOM 1483 C C . LYS A 1 177 ? 14.455 11.279 -13.294 1.00 69.81 177 LYS A C 1
ATOM 1485 O O . LYS A 1 177 ? 13.730 11.148 -12.307 1.00 69.81 177 LYS A O 1
ATOM 1490 N N . GLY A 1 178 ? 15.740 11.632 -13.231 1.00 69.50 178 GLY A N 1
ATOM 1491 C CA . GLY A 1 178 ? 16.540 11.623 -11.999 1.00 69.50 178 GLY A CA 1
ATOM 1492 C C . GLY A 1 178 ? 17.059 10.220 -11.652 1.00 69.50 178 GLY A C 1
ATOM 1493 O O . GLY A 1 178 ? 16.705 9.238 -12.294 1.00 69.50 178 GLY A O 1
ATOM 1494 N N . ASP A 1 179 ? 17.877 10.094 -10.610 1.00 82.31 179 ASP A N 1
ATOM 1495 C CA . ASP A 1 179 ? 18.444 8.785 -10.267 1.00 82.31 179 ASP A CA 1
ATOM 1496 C C . ASP A 1 179 ? 17.419 7.851 -9.610 1.00 82.31 179 ASP A C 1
ATOM 1498 O O . ASP A 1 179 ? 16.635 8.264 -8.748 1.00 82.31 179 ASP A O 1
ATOM 1502 N N . PHE A 1 180 ? 17.476 6.560 -9.962 1.00 82.88 180 PHE A N 1
ATOM 1503 C CA . PHE A 1 180 ? 16.600 5.506 -9.430 1.00 82.88 180 PHE A CA 1
ATOM 1504 C C . PHE A 1 180 ? 16.504 5.553 -7.897 1.00 82.88 180 PHE A C 1
ATOM 1506 O O . PHE A 1 180 ? 15.403 5.547 -7.344 1.00 82.88 180 PHE A O 1
ATOM 1513 N N . PHE A 1 181 ? 17.644 5.683 -7.213 1.00 84.56 181 PHE A N 1
ATOM 1514 C CA . PHE A 1 181 ? 17.717 5.757 -5.751 1.00 84.56 181 PHE A CA 1
ATOM 1515 C C . PHE A 1 181 ? 17.095 7.037 -5.181 1.00 84.56 181 PHE A C 1
ATOM 1517 O O . PHE A 1 181 ? 16.386 6.987 -4.175 1.00 84.56 181 PHE A O 1
ATOM 1524 N N . THR A 1 182 ? 17.293 8.181 -5.838 1.00 85.25 182 THR A N 1
ATOM 1525 C CA . THR A 1 182 ? 16.669 9.448 -5.431 1.00 85.25 182 THR A CA 1
ATOM 1526 C C . THR A 1 182 ? 15.151 9.361 -5.551 1.00 85.25 182 THR A C 1
ATOM 1528 O O . THR A 1 182 ? 14.423 9.808 -4.658 1.00 85.25 182 THR A O 1
ATOM 1531 N N . ASN A 1 183 ? 14.655 8.733 -6.617 1.00 85.38 183 ASN A N 1
ATOM 1532 C CA . ASN A 1 183 ? 13.227 8.519 -6.820 1.00 85.38 183 ASN A CA 1
ATOM 1533 C C . ASN A 1 183 ? 12.636 7.588 -5.759 1.00 85.38 183 ASN A C 1
ATOM 1535 O O . ASN A 1 183 ? 11.582 7.906 -5.220 1.00 85.38 183 ASN A O 1
ATOM 1539 N N . MET A 1 184 ? 13.327 6.516 -5.362 1.00 83.75 184 MET A N 1
ATOM 1540 C CA . MET A 1 184 ? 12.849 5.619 -4.297 1.00 83.75 184 MET A CA 1
ATOM 1541 C C . MET A 1 184 ? 12.534 6.348 -2.986 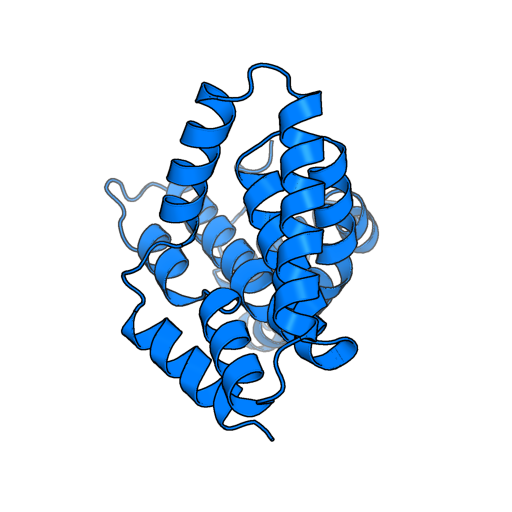1.00 83.75 184 MET A C 1
ATOM 1543 O O . MET A 1 184 ? 11.563 6.012 -2.314 1.00 83.75 184 MET A O 1
ATOM 1547 N N . VAL A 1 185 ? 13.335 7.354 -2.627 1.00 82.62 185 VAL A N 1
ATOM 1548 C CA . VAL A 1 185 ? 13.169 8.096 -1.370 1.00 82.62 185 VAL A CA 1
ATOM 1549 C C . VAL A 1 185 ? 12.252 9.302 -1.532 1.00 82.62 185 VAL A C 1
ATOM 1551 O O . VAL A 1 185 ? 11.528 9.650 -0.604 1.00 82.62 185 VAL A O 1
ATOM 1554 N N . SER A 1 186 ? 12.269 9.988 -2.672 1.00 81.38 186 SER A N 1
ATOM 1555 C CA . SER A 1 186 ? 11.492 11.221 -2.864 1.00 81.38 186 SER A CA 1
ATOM 1556 C C . SER A 1 186 ? 10.083 10.964 -3.403 1.00 81.38 186 SER A C 1
ATOM 1558 O O . SER A 1 186 ? 9.135 11.591 -2.925 1.00 81.38 186 SER A O 1
ATOM 1560 N N . ARG A 1 187 ? 9.945 10.028 -4.349 1.00 84.81 187 ARG A N 1
ATOM 1561 C CA . ARG A 1 187 ? 8.729 9.679 -5.100 1.00 84.81 187 ARG A CA 1
ATOM 1562 C C . ARG A 1 187 ? 8.714 8.167 -5.374 1.00 84.81 187 ARG A C 1
ATOM 1564 O O . ARG A 1 187 ? 8.934 7.729 -6.501 1.00 84.81 187 ARG A O 1
ATOM 1571 N N . HIS A 1 188 ? 8.464 7.368 -4.340 1.00 84.94 188 HIS A N 1
ATOM 1572 C CA . HIS A 1 188 ? 8.664 5.909 -4.330 1.00 84.94 188 HIS A CA 1
ATOM 1573 C C . HIS A 1 188 ? 7.936 5.141 -5.448 1.00 84.94 188 HIS A C 1
ATOM 1575 O O . HIS A 1 188 ? 8.444 4.119 -5.899 1.00 84.94 188 HIS A O 1
ATOM 1581 N N . MET A 1 189 ? 6.792 5.634 -5.936 1.00 89.88 189 MET A N 1
ATOM 1582 C CA . MET A 1 189 ? 6.046 5.027 -7.055 1.00 89.88 189 MET A CA 1
ATOM 1583 C C . MET A 1 189 ? 6.583 5.388 -8.450 1.00 89.88 189 MET A C 1
ATOM 1585 O O . MET A 1 189 ? 6.261 4.711 -9.425 1.00 89.88 189 MET A O 1
ATOM 1589 N N . LEU A 1 190 ? 7.397 6.443 -8.580 1.00 88.12 190 LEU A N 1
ATOM 1590 C CA . LEU A 1 190 ? 7.785 7.001 -9.880 1.00 88.12 190 LEU A CA 1
ATOM 1591 C C . LEU A 1 190 ? 8.546 5.991 -10.746 1.00 88.12 190 LEU A C 1
ATOM 1593 O O . LEU A 1 190 ? 8.286 5.893 -11.942 1.00 88.12 190 LEU A O 1
ATOM 1597 N N . ASN A 1 191 ? 9.443 5.206 -10.147 1.00 88.94 191 ASN A N 1
ATOM 1598 C CA . ASN A 1 191 ? 10.195 4.186 -10.880 1.00 88.94 191 ASN A CA 1
ATOM 1599 C C . ASN A 1 191 ? 9.279 3.082 -11.427 1.00 88.94 191 ASN A C 1
ATOM 1601 O O . ASN A 1 191 ? 9.472 2.643 -12.559 1.00 88.94 191 ASN A O 1
ATOM 1605 N N . VAL A 1 192 ? 8.255 2.685 -10.662 1.00 90.94 192 VAL A N 1
ATOM 1606 C CA . VAL A 1 192 ? 7.255 1.692 -11.085 1.00 90.94 192 VAL A CA 1
ATOM 1607 C C . VAL A 1 192 ? 6.465 2.225 -12.280 1.00 90.94 192 VAL A C 1
ATOM 1609 O O . VAL A 1 192 ? 6.327 1.526 -13.279 1.00 90.94 192 VAL A O 1
ATOM 1612 N N . TYR A 1 193 ? 6.017 3.484 -12.224 1.00 89.06 193 TYR A N 1
ATOM 1613 C CA . TYR A 1 193 ? 5.285 4.118 -13.326 1.00 89.06 193 TYR A CA 1
ATOM 1614 C C . TYR A 1 193 ? 6.129 4.245 -14.596 1.00 89.06 193 TYR A C 1
ATOM 1616 O O . TYR A 1 193 ? 5.645 3.935 -15.683 1.00 89.06 193 TYR A O 1
ATOM 1624 N N . ILE A 1 194 ? 7.397 4.647 -14.466 1.00 85.62 194 ILE A N 1
ATOM 1625 C CA . ILE A 1 194 ? 8.333 4.731 -15.594 1.00 85.62 194 ILE A CA 1
ATOM 1626 C C . ILE A 1 194 ? 8.508 3.349 -16.237 1.00 85.62 194 ILE A C 1
ATOM 1628 O O . ILE A 1 194 ? 8.344 3.213 -17.447 1.00 85.62 194 ILE A O 1
ATOM 1632 N N . LEU A 1 195 ? 8.780 2.313 -15.438 1.00 88.25 195 LEU A N 1
ATOM 1633 C CA . LEU A 1 195 ? 8.953 0.941 -15.925 1.00 88.25 195 LEU A CA 1
ATOM 1634 C C . LEU A 1 195 ? 7.705 0.406 -16.631 1.00 88.25 195 LEU A C 1
ATOM 1636 O O . LEU A 1 195 ? 7.808 -0.154 -17.721 1.00 88.25 195 LEU A O 1
ATOM 1640 N N . ALA A 1 196 ? 6.530 0.607 -16.036 1.00 85.62 196 ALA A N 1
ATOM 1641 C CA . ALA A 1 196 ? 5.266 0.176 -16.619 1.00 85.62 196 ALA A CA 1
ATOM 1642 C C . ALA A 1 196 ? 4.991 0.886 -17.959 1.00 85.62 196 ALA A C 1
ATOM 1644 O O . ALA A 1 196 ? 4.554 0.257 -18.921 1.00 85.62 196 ALA A O 1
ATOM 1645 N N . ALA A 1 197 ? 5.322 2.175 -18.059 1.00 81.50 197 ALA A N 1
ATOM 1646 C CA . ALA A 1 197 ? 5.186 2.947 -19.290 1.00 81.50 197 ALA A CA 1
ATOM 1647 C C . ALA A 1 197 ? 6.150 2.477 -20.395 1.00 81.50 197 ALA A C 1
ATOM 1649 O O . ALA A 1 197 ? 5.747 2.350 -21.549 1.00 81.50 197 ALA A O 1
ATOM 1650 N N . TYR A 1 198 ? 7.398 2.153 -20.041 1.00 81.25 198 TYR A N 1
ATOM 1651 C CA . TYR A 1 198 ? 8.376 1.569 -20.964 1.00 81.25 198 TYR A CA 1
ATOM 1652 C C . TYR A 1 198 ? 7.963 0.189 -21.477 1.00 81.25 198 TYR A C 1
ATOM 1654 O O . TYR A 1 198 ? 8.242 -0.150 -22.625 1.00 81.25 198 TYR A O 1
ATOM 1662 N N . ILE A 1 199 ? 7.320 -0.619 -20.633 1.00 82.00 199 ILE A N 1
ATOM 1663 C CA . ILE A 1 199 ? 6.731 -1.889 -21.051 1.00 82.00 199 ILE A CA 1
ATOM 1664 C C . ILE A 1 199 ? 5.641 -1.599 -22.083 1.00 82.00 199 ILE A C 1
ATOM 1666 O O . ILE A 1 199 ? 5.745 -2.087 -23.199 1.00 82.00 199 ILE A O 1
ATOM 1670 N N . GLU A 1 200 ? 4.681 -0.721 -21.797 1.00 72.19 200 GLU A N 1
ATOM 1671 C CA . GLU A 1 200 ? 3.599 -0.397 -22.738 1.00 72.19 200 GLU A CA 1
ATOM 1672 C C . GLU A 1 200 ? 3.991 0.526 -23.905 1.00 72.19 200 GLU A C 1
ATOM 1674 O O . GLU A 1 200 ? 3.151 0.859 -24.739 1.00 72.19 200 GLU A O 1
ATOM 1679 N N . SER A 1 201 ? 5.271 0.888 -24.045 1.00 67.25 201 SER A N 1
ATOM 1680 C CA . SER A 1 201 ? 5.791 1.795 -25.085 1.00 67.25 201 SER A CA 1
ATOM 1681 C C . SER A 1 201 ? 5.103 3.174 -25.117 1.00 67.25 201 SER A C 1
ATOM 1683 O O . SER A 1 201 ? 4.920 3.772 -26.178 1.00 67.25 201 SER A O 1
ATOM 1685 N N . VAL A 1 202 ? 4.728 3.705 -23.946 1.00 56.91 202 VAL A N 1
ATOM 1686 C CA . VAL A 1 202 ? 4.018 4.990 -23.799 1.00 56.91 202 VAL A CA 1
ATOM 1687 C C . VAL A 1 202 ? 4.849 5.987 -22.972 1.00 56.91 202 VAL A C 1
ATOM 1689 O O . VAL A 1 202 ? 5.598 5.607 -22.080 1.00 56.91 202 VAL A O 1
ATOM 1692 N N . ASN A 1 203 ? 4.740 7.289 -23.261 1.00 53.34 203 ASN A N 1
ATOM 1693 C CA . ASN A 1 203 ? 5.641 8.334 -22.755 1.00 53.34 203 ASN A CA 1
ATOM 1694 C C . ASN A 1 203 ? 5.091 9.065 -21.499 1.00 53.34 203 ASN A C 1
ATOM 1696 O O . ASN A 1 203 ? 4.444 10.102 -21.616 1.00 53.34 203 ASN A O 1
ATOM 1700 N N . PHE A 1 204 ? 5.362 8.578 -20.279 1.00 47.53 204 PHE A N 1
ATOM 1701 C CA . PHE A 1 204 ? 4.734 9.042 -19.010 1.00 47.53 204 PHE A CA 1
ATOM 1702 C C . PHE A 1 204 ? 5.009 10.511 -18.591 1.00 47.53 204 PHE A C 1
ATOM 1704 O O . PHE A 1 204 ? 4.558 10.980 -17.546 1.00 47.53 204 PHE A O 1
ATOM 1711 N N . TYR A 1 205 ? 5.758 11.270 -19.388 1.00 47.56 205 TYR A N 1
ATOM 1712 C CA . TYR A 1 205 ? 6.403 12.525 -18.991 1.00 47.56 205 TYR A CA 1
ATOM 1713 C C . TYR A 1 205 ? 5.472 13.721 -18.709 1.00 47.56 205 TYR A C 1
ATOM 1715 O O . TYR A 1 205 ? 5.969 14.759 -18.274 1.00 47.56 205 TYR A O 1
ATOM 1723 N N . TYR A 1 206 ? 4.153 13.597 -18.896 1.00 44.44 206 TYR A N 1
ATOM 1724 C CA . TYR A 1 206 ? 3.220 14.733 -18.842 1.00 44.44 206 TYR A CA 1
ATOM 1725 C C . TYR A 1 206 ? 2.250 14.772 -17.649 1.00 44.44 206 TYR A C 1
ATOM 1727 O O . TYR A 1 206 ? 1.559 15.779 -17.512 1.00 44.44 206 TYR A O 1
ATOM 1735 N N . HIS A 1 207 ? 2.183 13.744 -16.791 1.00 42.25 207 HIS A N 1
ATOM 1736 C CA . HIS A 1 207 ? 1.128 13.664 -15.758 1.00 42.25 207 HIS A CA 1
ATOM 1737 C C . HIS A 1 207 ? 1.593 13.774 -14.293 1.00 42.25 207 HIS A C 1
ATOM 1739 O O . HIS A 1 207 ? 0.759 13.791 -13.392 1.00 42.25 207 HIS A O 1
ATOM 1745 N N . VAL A 1 208 ? 2.904 13.877 -14.036 1.00 39.16 208 VAL A N 1
ATOM 1746 C CA . VAL A 1 208 ? 3.469 13.968 -12.672 1.00 39.16 208 VAL A CA 1
ATOM 1747 C C . VAL A 1 208 ? 4.033 15.371 -12.412 1.00 39.16 208 VAL A C 1
ATOM 1749 O O . VAL A 1 208 ? 5.250 15.536 -12.283 1.00 39.16 208 VAL A O 1
ATOM 1752 N N . ASN A 1 209 ? 3.156 16.377 -12.371 1.00 29.92 209 ASN A N 1
ATOM 1753 C CA . ASN A 1 209 ? 3.460 17.723 -11.867 1.00 29.92 209 ASN A CA 1
ATOM 1754 C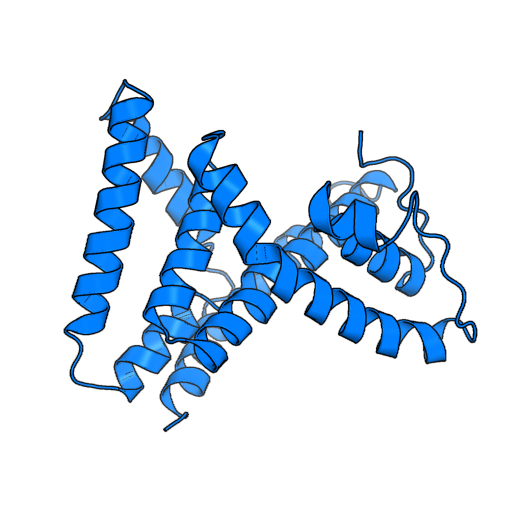 C . ASN A 1 209 ? 2.599 18.027 -10.646 1.00 29.92 209 ASN A C 1
ATOM 1756 O O . ASN A 1 209 ? 1.362 17.927 -10.781 1.00 29.92 209 ASN A O 1
#

Secondary structure (DSSP, 8-state):
--HHHHHHHHHHHHTTT--HHHHHHHHHHHHHHH---HHHHHHHHHHHHHHHHHHHHT---HHHHHHHHHHHH---HHHHHHHH--SS--HHHHHHHHHHHHHHHIIIIIHHHHHHHHT-HHHHHHHHHHHHHHHHS--HHHHHHHHHHHHHHHHHHHHHHHHHHHHHHS------SS-HHHHHHH-TTHHHHHHHHHHTT--GGGS--

Mean predicted aligned error: 7.06 Å